Protein AF-A0A0C3PN15-F1 (afdb_monomer_lite)

pLDDT: mean 77.3, std 19.49, range [32.78, 97.5]

Sequence (229 aa):
LWDVLRDNAVEPLQASMRELTSFVDECLFFASILERPKVQCDGDELQGSWSDSGVQEYTSLQPPSDDPIGLVYVHSGPGNIPAREVNVGIVISPEKRRKGYAREAMVLALGWVFDELKFHRAQAAIMDMADKDRALLFFTSIGFSHEGIRRRSIYQSGMDGENGVWKDVTYLAMLDTEWVVRKSLLARGAPSTLWEELFNRHSSEREKLASWEERHGRLQRTASMETIR

Radius of gyration: 23.17 Å; chains: 1; bounding box: 65×44×76 Å

Organism: NCBI:txid870435

InterPro domains:
  IPR000182 GNAT domain [PF13302] (65-126)
  IPR016181 Acyl-CoA N-acyltransferase [SSF55729] (51-175)

Structure (mmCIF, N/CA/C/O backbone):
data_AF-A0A0C3PN15-F1
#
_entry.id   AF-A0A0C3PN15-F1
#
loop_
_atom_site.group_PDB
_atom_site.id
_atom_site.type_symbol
_atom_site.label_atom_id
_atom_site.label_alt_id
_atom_site.label_comp_id
_atom_site.label_asym_id
_atom_site.label_entity_id
_atom_site.label_seq_id
_atom_site.pdbx_PDB_ins_code
_atom_site.Cartn_x
_atom_site.Cartn_y
_atom_site.Cartn_z
_atom_site.occupancy
_atom_site.B_iso_or_equiv
_atom_site.auth_seq_id
_atom_site.auth_comp_id
_atom_site.auth_asym_id
_atom_site.auth_atom_id
_atom_site.pdbx_PDB_model_num
ATOM 1 N N . LEU A 1 1 ? 11.797 -5.821 -15.440 1.00 63.34 1 LEU A N 1
ATOM 2 C CA . LEU A 1 1 ? 10.838 -5.686 -14.313 1.00 63.34 1 LEU A CA 1
ATOM 3 C C . LEU A 1 1 ? 11.285 -6.479 -13.084 1.00 63.34 1 LEU A C 1
ATOM 5 O O . LEU A 1 1 ? 11.344 -5.911 -12.003 1.00 63.34 1 LEU A O 1
ATOM 9 N N . TRP A 1 2 ? 11.618 -7.763 -13.258 1.00 62.56 2 TRP A N 1
ATOM 10 C CA . TRP A 1 2 ? 12.027 -8.654 -12.168 1.00 62.56 2 TRP A CA 1
ATOM 11 C C . TRP A 1 2 ? 13.244 -8.157 -11.376 1.00 62.56 2 TRP A C 1
ATOM 13 O O . TRP A 1 2 ? 13.216 -8.175 -10.153 1.00 62.56 2 TRP A O 1
ATOM 23 N N . ASP A 1 3 ? 14.270 -7.629 -12.047 1.00 66.44 3 ASP A N 1
ATOM 24 C CA . ASP A 1 3 ? 15.470 -7.119 -11.362 1.00 66.44 3 ASP A CA 1
ATOM 25 C C . ASP A 1 3 ? 15.154 -5.918 -10.460 1.00 66.44 3 ASP A C 1
ATOM 27 O O . ASP A 1 3 ? 15.577 -5.869 -9.312 1.00 66.44 3 ASP A O 1
ATOM 31 N N . VAL A 1 4 ? 14.277 -5.019 -10.920 1.00 67.38 4 VAL A N 1
ATOM 32 C CA . VAL A 1 4 ? 13.790 -3.882 -10.120 1.00 67.38 4 VAL A CA 1
ATOM 33 C C . VAL A 1 4 ? 12.987 -4.353 -8.907 1.00 67.38 4 VAL A C 1
ATOM 35 O O . VAL A 1 4 ? 13.078 -3.748 -7.843 1.00 67.38 4 VAL A O 1
ATOM 38 N N . LEU A 1 5 ? 12.179 -5.408 -9.048 1.00 68.38 5 LEU A N 1
ATOM 39 C CA . LEU A 1 5 ? 11.442 -5.978 -7.919 1.00 68.38 5 LEU A CA 1
ATOM 40 C C . LEU A 1 5 ? 12.402 -6.585 -6.893 1.00 68.38 5 LEU A C 1
ATOM 42 O O . LEU A 1 5 ? 12.246 -6.335 -5.703 1.00 68.38 5 LEU A O 1
ATOM 46 N N . ARG A 1 6 ? 13.406 -7.326 -7.367 1.00 67.00 6 ARG A N 1
ATOM 47 C CA . ARG A 1 6 ? 14.414 -7.986 -6.537 1.00 67.00 6 ARG A CA 1
ATOM 48 C C . ARG A 1 6 ? 15.186 -6.991 -5.675 1.00 67.00 6 ARG A C 1
ATOM 50 O O . ARG A 1 6 ? 15.309 -7.197 -4.474 1.00 67.00 6 ARG A O 1
ATOM 57 N N . ASP A 1 7 ? 15.630 -5.890 -6.272 1.00 67.94 7 ASP A N 1
ATOM 58 C CA . ASP A 1 7 ? 16.433 -4.879 -5.577 1.00 67.94 7 ASP A CA 1
ATOM 59 C C . ASP A 1 7 ? 15.634 -4.080 -4.538 1.00 67.94 7 ASP A C 1
ATOM 61 O O . ASP A 1 7 ? 16.213 -3.525 -3.606 1.00 67.94 7 ASP A O 1
ATOM 65 N N . ASN A 1 8 ? 14.308 -4.013 -4.690 1.00 66.06 8 ASN A N 1
ATOM 66 C CA . ASN A 1 8 ? 13.415 -3.254 -3.810 1.00 66.06 8 ASN A CA 1
ATOM 67 C C . ASN A 1 8 ? 12.603 -4.141 -2.848 1.00 66.06 8 ASN A C 1
ATOM 69 O O . ASN A 1 8 ? 11.760 -3.626 -2.110 1.00 66.06 8 ASN A O 1
ATOM 73 N N . ALA A 1 9 ? 12.821 -5.458 -2.853 1.00 65.19 9 ALA A N 1
ATOM 74 C CA . ALA A 1 9 ? 12.073 -6.396 -2.028 1.00 65.19 9 ALA A CA 1
ATOM 75 C C . ALA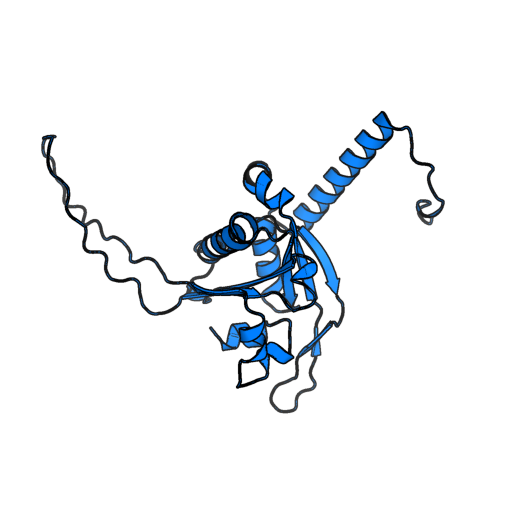 A 1 9 ? 12.495 -6.308 -0.555 1.00 65.19 9 ALA A C 1
ATOM 77 O O . ALA A 1 9 ? 13.673 -6.392 -0.213 1.00 65.19 9 ALA A O 1
ATOM 78 N N . VAL A 1 10 ? 11.508 -6.173 0.331 1.00 57.97 10 VAL A N 1
ATOM 79 C CA . VAL A 1 10 ? 11.707 -6.020 1.782 1.00 57.97 10 VAL A CA 1
ATOM 80 C C . VAL A 1 10 ? 12.168 -7.326 2.451 1.00 57.97 10 VAL A C 1
ATOM 82 O O . VAL A 1 10 ? 12.704 -7.310 3.556 1.00 57.97 10 VAL A O 1
ATOM 85 N N . GLU A 1 11 ? 12.035 -8.462 1.771 1.00 57.97 11 GLU A N 1
ATOM 86 C CA . GLU A 1 11 ? 12.486 -9.755 2.274 1.00 57.97 11 GLU A CA 1
ATOM 87 C C . GLU A 1 11 ? 13.690 -10.281 1.472 1.00 57.97 11 GLU A C 1
ATOM 89 O O . GLU A 1 11 ? 13.525 -10.800 0.365 1.00 57.97 11 GLU A O 1
ATOM 94 N N . PRO A 1 12 ? 14.917 -10.216 2.032 1.00 38.66 12 PRO A N 1
ATOM 95 C CA . PRO A 1 12 ? 16.130 -10.728 1.388 1.00 38.66 12 PRO A CA 1
ATOM 96 C C . PRO A 1 12 ? 16.055 -12.212 1.011 1.00 38.66 12 PRO A C 1
ATOM 98 O O . PRO A 1 12 ? 16.690 -12.635 0.048 1.00 38.66 12 PRO A O 1
ATOM 101 N N . LEU A 1 13 ? 15.278 -13.013 1.750 1.00 39.31 13 LEU A N 1
ATOM 102 C CA . LEU A 1 13 ? 15.081 -14.442 1.479 1.00 39.31 13 LEU A CA 1
ATOM 103 C C . LEU A 1 13 ? 14.150 -14.701 0.284 1.00 39.31 13 LEU A C 1
ATOM 105 O O . LEU A 1 13 ? 14.325 -15.704 -0.398 1.00 39.31 13 LEU A O 1
ATOM 109 N N . GLN A 1 14 ? 13.217 -13.793 -0.017 1.00 42.84 14 GLN A N 1
ATOM 110 C CA . GLN A 1 14 ? 12.310 -13.917 -1.166 1.00 42.84 14 GLN A CA 1
ATOM 111 C C . GLN A 1 14 ? 12.957 -13.449 -2.482 1.00 42.84 14 GLN A C 1
ATOM 113 O O . GLN A 1 14 ? 12.529 -13.847 -3.561 1.00 42.84 14 GLN A O 1
ATOM 118 N N . ALA A 1 15 ? 14.011 -12.630 -2.404 1.00 39.91 15 ALA A N 1
ATOM 119 C CA . ALA A 1 15 ? 14.674 -12.029 -3.564 1.00 39.91 15 ALA A CA 1
ATOM 120 C C . ALA A 1 15 ? 16.041 -12.650 -3.922 1.00 39.91 15 ALA A C 1
ATOM 122 O O . ALA A 1 15 ? 16.593 -12.346 -4.980 1.00 39.91 15 ALA A O 1
ATOM 123 N N . SER A 1 16 ? 16.609 -13.513 -3.072 1.00 33.72 16 SER A N 1
ATOM 124 C CA . SER A 1 16 ? 17.965 -14.061 -3.264 1.00 33.72 16 SER A CA 1
ATOM 125 C C . SER A 1 16 ? 18.027 -15.449 -3.911 1.00 33.72 16 SER A C 1
ATOM 127 O O . SER A 1 16 ? 19.117 -15.883 -4.283 1.00 33.72 16 SER A O 1
ATOM 129 N N . MET A 1 17 ? 16.901 -16.147 -4.101 1.00 36.50 17 MET A N 1
ATOM 130 C CA . MET A 1 17 ? 16.903 -17.509 -4.646 1.00 36.50 17 MET A CA 1
ATOM 131 C C . MET A 1 17 ? 16.441 -17.566 -6.107 1.00 36.50 17 MET A C 1
ATOM 133 O O . MET A 1 17 ? 15.429 -16.989 -6.493 1.00 36.50 17 MET A O 1
ATOM 137 N N . ARG A 1 18 ? 17.181 -18.332 -6.923 1.00 35.34 18 ARG A N 1
ATOM 138 C CA . ARG A 1 18 ? 16.763 -18.772 -8.271 1.00 35.34 18 ARG A CA 1
ATOM 139 C C . ARG A 1 18 ? 15.565 -19.735 -8.237 1.00 35.34 18 ARG A C 1
ATOM 141 O O . ARG A 1 18 ? 14.998 -20.027 -9.285 1.00 35.34 18 ARG A O 1
ATOM 148 N N . GLU A 1 19 ? 15.178 -20.192 -7.051 1.00 37.34 19 GLU A N 1
ATOM 149 C CA . GLU A 1 19 ? 14.074 -21.108 -6.782 1.00 37.34 19 GLU A CA 1
ATOM 150 C C . GLU A 1 19 ? 13.047 -20.368 -5.916 1.00 37.34 19 GLU A C 1
ATOM 152 O O . GLU A 1 19 ? 13.200 -20.199 -4.713 1.00 37.34 19 GLU A O 1
ATOM 157 N N . LEU A 1 20 ? 12.020 -19.856 -6.591 1.00 41.47 20 LEU A N 1
ATOM 158 C CA . LEU A 1 20 ? 10.963 -18.955 -6.119 1.00 41.47 20 LEU A CA 1
ATOM 159 C C . LEU A 1 20 ? 9.987 -19.588 -5.101 1.00 41.47 20 LEU A C 1
ATOM 161 O O . LEU A 1 20 ? 8.864 -19.116 -4.966 1.00 41.47 20 LEU A O 1
ATOM 165 N N . THR A 1 21 ? 10.346 -20.683 -4.430 1.00 37.00 21 THR A N 1
ATOM 166 C CA . THR A 1 21 ? 9.356 -21.544 -3.763 1.00 37.00 21 THR A CA 1
ATOM 167 C C . THR A 1 21 ? 8.676 -20.864 -2.573 1.00 37.00 21 THR A C 1
ATOM 169 O O . THR A 1 21 ? 7.459 -20.922 -2.473 1.00 37.00 21 THR A O 1
ATOM 172 N N . SER A 1 22 ? 9.399 -20.108 -1.739 1.00 45.19 22 SER A N 1
ATOM 173 C CA . SER A 1 22 ? 8.799 -19.470 -0.551 1.00 45.19 22 SER A CA 1
ATOM 174 C C . SER A 1 22 ? 7.864 -18.298 -0.868 1.00 45.19 22 SER A C 1
ATOM 176 O O . SER A 1 22 ? 6.843 -18.135 -0.207 1.00 45.19 22 SER A O 1
ATOM 178 N N . PHE A 1 23 ? 8.175 -17.488 -1.888 1.00 49.81 23 PHE A N 1
ATOM 179 C CA . PHE A 1 23 ? 7.282 -16.407 -2.315 1.00 49.81 23 PHE A CA 1
ATOM 180 C C . PHE A 1 23 ? 6.014 -16.976 -2.954 1.00 49.81 23 PHE A C 1
ATOM 182 O O . PHE A 1 23 ? 4.938 -16.451 -2.709 1.00 49.81 23 PHE A O 1
ATOM 189 N N . VAL A 1 24 ? 6.118 -18.059 -3.734 1.00 51.44 24 VAL A N 1
ATOM 190 C CA . VAL A 1 24 ? 4.956 -18.699 -4.372 1.00 51.44 24 VAL A CA 1
ATOM 191 C C . VAL A 1 24 ? 4.032 -19.352 -3.340 1.00 51.44 24 VAL A C 1
ATOM 193 O O . VAL A 1 24 ? 2.818 -19.234 -3.477 1.00 51.44 24 VAL A O 1
ATOM 196 N N . ASP A 1 25 ? 4.583 -19.967 -2.291 1.00 54.03 25 ASP A N 1
ATOM 197 C CA . ASP A 1 25 ? 3.793 -20.664 -1.265 1.00 54.03 25 ASP A CA 1
ATOM 198 C C . ASP A 1 25 ? 2.992 -19.709 -0.355 1.00 54.03 25 ASP A C 1
ATOM 200 O O . ASP A 1 25 ? 1.947 -20.083 0.177 1.00 54.03 25 ASP A O 1
ATOM 204 N N . GLU A 1 26 ? 3.448 -18.462 -0.197 1.00 70.12 26 GLU A N 1
ATOM 205 C CA . GLU A 1 26 ? 2.792 -17.430 0.626 1.00 70.12 26 GLU A CA 1
ATOM 206 C C . GLU A 1 26 ? 2.100 -16.337 -0.211 1.00 70.12 26 GLU A C 1
ATOM 208 O O . GLU A 1 26 ? 1.474 -15.415 0.330 1.00 70.12 26 GLU A O 1
ATOM 213 N N . CYS A 1 27 ? 2.198 -16.413 -1.541 1.00 76.69 27 CYS A N 1
ATOM 214 C CA . CYS A 1 27 ? 1.551 -15.483 -2.454 1.00 76.69 27 CYS A CA 1
ATOM 215 C C . CYS A 1 27 ? 0.083 -15.870 -2.641 1.00 76.69 27 CYS A C 1
ATOM 217 O O . CYS A 1 27 ? -0.252 -16.893 -3.230 1.00 76.69 27 CYS A O 1
ATOM 219 N N . LEU A 1 28 ? -0.810 -15.004 -2.165 1.00 80.38 28 LEU A N 1
ATOM 220 C CA . LEU A 1 28 ? -2.245 -15.160 -2.379 1.00 80.38 28 LEU A CA 1
ATOM 221 C C . LEU A 1 28 ? -2.628 -14.789 -3.813 1.00 80.38 28 LEU A C 1
ATOM 223 O O . LEU A 1 28 ? -3.546 -15.374 -4.382 1.00 80.38 28 LEU A O 1
ATOM 227 N N . PHE A 1 29 ? -1.951 -13.790 -4.383 1.00 80.56 29 PHE A N 1
ATOM 228 C CA . PHE A 1 29 ? -2.255 -13.273 -5.709 1.00 80.56 29 PHE A CA 1
ATOM 229 C C . PHE A 1 29 ? -1.048 -12.610 -6.359 1.00 80.56 29 PHE A C 1
ATOM 231 O O . PHE A 1 29 ? -0.334 -11.821 -5.741 1.00 80.56 29 PHE A O 1
ATOM 238 N N . PHE A 1 30 ? -0.883 -12.879 -7.649 1.00 84.44 30 PHE A N 1
ATOM 239 C CA . PHE A 1 30 ? 0.143 -12.301 -8.501 1.00 84.44 30 PHE A CA 1
ATOM 240 C C . PHE A 1 30 ? -0.465 -12.037 -9.877 1.00 84.44 30 PHE A C 1
ATOM 242 O O . PHE A 1 30 ? -1.032 -12.947 -10.483 1.00 84.44 30 PHE A O 1
ATOM 249 N N . ALA A 1 31 ? -0.346 -10.809 -10.381 1.00 84.88 31 ALA A N 1
ATOM 250 C CA . ALA A 1 31 ? -0.875 -10.452 -11.693 1.00 84.88 31 ALA A CA 1
ATOM 251 C C . ALA A 1 31 ? 0.051 -9.512 -12.461 1.00 84.88 31 ALA A C 1
ATOM 253 O O . ALA A 1 31 ? 0.546 -8.512 -11.929 1.00 84.88 31 ALA A O 1
ATOM 254 N N . SER A 1 32 ? 0.231 -9.815 -13.747 1.00 87.25 32 SER A N 1
ATOM 255 C CA . SER A 1 32 ? 0.852 -8.913 -14.709 1.00 87.25 32 SER A CA 1
ATOM 256 C C . SER A 1 32 ? -0.106 -7.781 -15.078 1.00 87.25 32 SER A C 1
ATOM 258 O O . SER A 1 32 ? -1.315 -7.961 -15.217 1.00 87.25 32 SER A O 1
ATOM 260 N N . ILE A 1 33 ? 0.448 -6.583 -15.238 1.00 88.50 33 ILE A N 1
ATOM 261 C CA . ILE A 1 33 ? -0.287 -5.402 -15.681 1.00 88.50 33 ILE A CA 1
ATOM 262 C C . ILE A 1 33 ? 0.002 -5.230 -17.168 1.00 88.50 33 ILE A C 1
ATOM 264 O O . ILE A 1 33 ? 1.161 -5.069 -17.552 1.00 88.50 33 ILE A O 1
ATOM 268 N N . LEU A 1 34 ? -1.046 -5.253 -17.988 1.00 88.62 34 LEU A N 1
ATOM 269 C CA . LEU A 1 34 ? -0.976 -5.064 -19.437 1.00 88.62 34 LEU A CA 1
ATOM 270 C C . LEU A 1 34 ? -1.555 -3.697 -19.816 1.00 88.62 34 LEU A C 1
ATOM 272 O O . LEU A 1 34 ? -2.480 -3.196 -19.172 1.00 88.62 34 LEU A O 1
ATOM 276 N N . GLU A 1 35 ? -1.011 -3.075 -20.861 1.00 83.69 35 GLU A N 1
ATOM 277 C CA . GLU A 1 35 ? -1.583 -1.842 -21.408 1.00 83.69 35 GLU A CA 1
ATOM 278 C C . GLU A 1 35 ? -2.811 -2.189 -22.255 1.00 83.69 35 GLU A C 1
ATOM 280 O O . GLU A 1 35 ? -2.742 -3.048 -23.137 1.00 83.69 35 GLU A O 1
ATOM 285 N N . ARG A 1 36 ? -3.943 -1.516 -22.004 1.00 77.12 36 ARG A N 1
ATOM 286 C CA . ARG A 1 36 ? -5.114 -1.699 -22.864 1.00 77.12 36 ARG A CA 1
ATOM 287 C C . ARG A 1 36 ? -4.784 -1.227 -24.285 1.00 77.12 36 ARG A C 1
ATOM 289 O O . ARG A 1 36 ? -4.206 -0.148 -24.444 1.00 77.12 36 ARG A O 1
ATOM 296 N N . PRO A 1 37 ? -5.190 -1.988 -25.308 1.00 69.31 37 PRO A N 1
ATOM 297 C CA . PRO A 1 37 ? -5.018 -1.580 -26.689 1.00 69.31 37 PRO A CA 1
ATOM 298 C C . PRO A 1 37 ? -5.809 -0.289 -26.928 1.00 69.31 37 PRO A C 1
ATOM 300 O O . PRO A 1 37 ? -6.950 -0.148 -26.478 1.00 69.31 37 PRO A O 1
ATOM 303 N N . LYS A 1 38 ? -5.185 0.692 -27.590 1.00 63.56 38 LYS A N 1
ATOM 304 C CA . LYS A 1 38 ? -5.866 1.941 -27.946 1.00 63.56 38 LYS A CA 1
ATOM 305 C C . LYS A 1 38 ? -6.935 1.620 -28.986 1.00 63.56 38 LYS A C 1
ATOM 307 O O . LYS A 1 38 ? -6.613 1.147 -30.070 1.00 63.56 38 LYS A O 1
ATOM 312 N N . VAL A 1 39 ? -8.192 1.901 -28.658 1.00 57.44 39 VAL A N 1
ATOM 313 C CA . VAL A 1 39 ? -9.276 1.906 -29.643 1.00 57.44 39 VAL A CA 1
ATOM 314 C C . VAL A 1 39 ? -9.021 3.090 -30.570 1.00 57.44 39 VAL A C 1
ATOM 316 O O . VAL A 1 39 ? -9.069 4.242 -30.136 1.00 57.44 39 VAL A O 1
ATOM 319 N N . GLN A 1 40 ? -8.681 2.811 -31.822 1.00 46.44 40 GLN A N 1
ATOM 320 C CA . GLN A 1 40 ? -8.541 3.834 -32.845 1.00 46.44 40 GLN A CA 1
ATOM 321 C C . GLN A 1 40 ? -9.929 4.072 -33.442 1.00 46.44 40 GLN A C 1
ATOM 323 O O . GLN A 1 40 ? -10.436 3.249 -34.197 1.00 46.44 40 GLN A O 1
ATOM 328 N N . CYS A 1 41 ? -10.579 5.159 -33.030 1.00 43.66 41 CYS A N 1
ATOM 329 C CA . CYS A 1 41 ? -11.746 5.665 -33.741 1.00 43.66 41 CYS A CA 1
ATOM 330 C C . CYS A 1 41 ? -11.215 6.533 -34.880 1.00 43.66 41 CYS A C 1
ATOM 332 O O . CYS A 1 41 ? -10.833 7.679 -34.639 1.00 43.66 41 CYS A O 1
ATOM 334 N N . ASP A 1 42 ? -11.141 5.982 -36.090 1.00 41.88 42 ASP A N 1
ATOM 335 C CA . ASP A 1 42 ? -10.941 6.803 -37.280 1.00 41.88 42 ASP A CA 1
ATOM 336 C C . ASP A 1 42 ? -12.165 7.717 -37.413 1.00 41.88 42 ASP A C 1
ATOM 338 O O . ASP A 1 42 ? -13.289 7.274 -37.651 1.00 41.88 42 ASP A O 1
ATOM 342 N N . GLY A 1 43 ? -11.954 9.001 -37.132 1.00 45.19 43 GLY A N 1
ATOM 343 C CA . GLY A 1 43 ? -12.949 10.037 -37.336 1.00 45.19 43 GLY A CA 1
ATOM 344 C C . GLY A 1 43 ? -12.975 10.411 -38.806 1.00 45.19 43 GLY A C 1
ATOM 345 O O . GLY A 1 43 ? -12.226 11.295 -39.207 1.00 45.19 43 GLY A O 1
ATOM 346 N N . ASP A 1 44 ? -13.837 9.753 -39.574 1.00 40.34 44 ASP A N 1
ATOM 347 C CA . ASP A 1 44 ? -14.311 10.293 -40.845 1.00 40.34 44 ASP A CA 1
ATOM 348 C C . ASP A 1 44 ? -15.624 11.041 -40.594 1.00 40.34 44 ASP A C 1
ATOM 350 O O . ASP A 1 44 ? -16.531 10.559 -39.907 1.00 40.34 44 ASP A O 1
ATOM 354 N N . GLU A 1 45 ? -15.693 12.265 -41.109 1.00 48.12 45 GLU A N 1
ATOM 355 C CA . GLU A 1 45 ? -16.885 13.103 -41.097 1.00 48.12 45 GLU A CA 1
ATOM 356 C C . GLU A 1 45 ? -18.087 12.338 -41.663 1.00 48.12 45 GLU A C 1
ATOM 358 O O . GLU A 1 45 ? -18.134 12.016 -42.848 1.00 48.12 45 GLU A O 1
ATOM 363 N N . LEU A 1 46 ? -19.117 12.119 -40.845 1.00 40.97 46 LEU A N 1
ATOM 364 C CA . LEU A 1 46 ? -20.440 11.753 -41.342 1.00 40.97 46 LEU A CA 1
ATOM 365 C C . LEU A 1 46 ? -21.470 12.750 -40.818 1.00 40.97 46 LEU A C 1
ATOM 367 O O . LEU A 1 46 ? -22.081 12.588 -39.763 1.00 40.97 46 LEU A O 1
ATOM 371 N N . GLN A 1 47 ? -21.686 13.793 -41.622 1.00 40.97 47 GLN A N 1
ATOM 372 C CA . GLN A 1 47 ? -23.025 14.348 -41.780 1.00 40.97 47 GLN A CA 1
ATOM 373 C C . GLN A 1 47 ? -23.939 13.214 -42.264 1.00 40.97 47 GLN A C 1
ATOM 375 O O . GLN A 1 47 ? -23.776 12.724 -43.378 1.00 40.97 47 GLN A O 1
ATOM 380 N N . GLY A 1 48 ? -24.901 12.786 -41.449 1.00 36.03 48 GLY A N 1
ATOM 381 C CA . GLY A 1 48 ? -25.858 11.775 -41.890 1.00 36.03 48 GLY A CA 1
ATOM 382 C C . GLY A 1 48 ? -26.810 11.313 -40.799 1.00 36.03 48 GLY A C 1
ATOM 383 O O . GLY A 1 48 ? -26.435 10.525 -39.947 1.00 36.03 48 GLY A O 1
ATOM 384 N N . SER A 1 49 ? -28.029 11.850 -40.858 1.00 32.78 49 SER A N 1
ATOM 385 C CA . SER A 1 49 ? -29.304 11.378 -40.296 1.00 32.78 49 SER A CA 1
ATOM 386 C C . SER A 1 49 ? -29.293 10.187 -39.325 1.00 32.78 49 SER A C 1
ATOM 388 O O . SER A 1 49 ? -28.963 9.062 -39.686 1.00 32.78 49 SER A O 1
ATOM 390 N N . TRP A 1 50 ? -29.858 10.423 -38.141 1.00 39.12 50 TRP A N 1
ATOM 391 C CA . TRP A 1 50 ? -30.317 9.391 -37.216 1.00 39.12 50 TRP A CA 1
ATOM 392 C C . TRP A 1 50 ? -31.313 8.454 -37.912 1.00 39.12 50 TRP A C 1
ATOM 394 O O . TRP A 1 50 ? -32.409 8.874 -38.283 1.00 39.12 50 TRP A O 1
ATOM 404 N N . SER A 1 51 ? -30.949 7.183 -38.053 1.00 36.09 51 SER A N 1
ATOM 405 C CA . SER A 1 51 ? -31.909 6.095 -38.204 1.00 36.09 51 SER A CA 1
ATOM 406 C C . SER A 1 51 ? -31.629 5.040 -37.145 1.00 36.09 51 SER A C 1
ATOM 408 O O . SER A 1 51 ? -30.520 4.519 -37.041 1.00 36.09 51 SER A O 1
ATOM 410 N N . ASP A 1 52 ? -32.666 4.793 -36.357 1.00 46.09 52 ASP A N 1
ATOM 411 C CA . ASP A 1 52 ? -32.800 3.738 -35.365 1.00 46.09 52 ASP A CA 1
ATOM 412 C C . ASP A 1 52 ? -32.585 2.349 -35.996 1.00 46.09 52 ASP A C 1
ATOM 414 O O . ASP A 1 52 ? -32.839 2.158 -37.186 1.00 46.09 52 ASP A O 1
ATOM 418 N N . SER A 1 53 ? -32.171 1.384 -35.173 1.00 45.62 53 SER A N 1
ATOM 419 C CA . SER A 1 53 ? -31.899 -0.037 -35.454 1.00 45.62 53 SER A CA 1
ATOM 420 C C . SER A 1 53 ? -30.620 -0.403 -36.238 1.00 45.62 53 SER A C 1
ATOM 422 O O . SER A 1 53 ? -30.583 -0.476 -37.462 1.00 45.62 53 SER A O 1
ATOM 424 N N . GLY A 1 54 ? -29.577 -0.775 -35.488 1.00 32.94 54 GLY A N 1
ATOM 425 C CA . GLY A 1 54 ? -28.410 -1.497 -35.999 1.00 32.94 54 GLY A CA 1
ATOM 426 C C . GLY A 1 54 ? -27.391 -1.750 -34.893 1.00 32.94 54 GLY A C 1
ATOM 427 O O . GLY A 1 54 ? -26.764 -0.816 -34.405 1.00 32.94 54 GLY A O 1
ATOM 428 N N . VAL A 1 55 ? -27.245 -3.007 -34.471 1.00 42.38 55 VAL A N 1
ATOM 429 C CA . VAL A 1 55 ? -26.161 -3.456 -33.586 1.00 42.38 55 VAL A CA 1
ATOM 430 C C . VAL A 1 55 ? -24.836 -3.065 -34.243 1.00 42.38 55 VAL A C 1
ATOM 432 O O . VAL A 1 55 ? -24.485 -3.600 -35.291 1.00 42.38 55 VAL A O 1
ATOM 435 N N . GLN A 1 56 ? -24.133 -2.091 -33.663 1.00 36.69 56 GLN A N 1
ATOM 436 C CA . GLN A 1 56 ? -22.844 -1.633 -34.169 1.00 36.69 56 GLN A CA 1
ATOM 437 C C . GLN A 1 56 ? -21.782 -2.646 -33.728 1.00 36.69 56 GLN A C 1
ATOM 439 O O . GLN A 1 56 ? -21.320 -2.653 -32.587 1.00 36.69 56 GLN A O 1
ATOM 444 N N . GLU A 1 57 ? -21.500 -3.585 -34.625 1.00 38.09 57 GLU A N 1
ATOM 445 C CA . GLU A 1 57 ? -20.633 -4.734 -34.403 1.00 38.09 57 GLU A CA 1
ATOM 446 C C . GLU A 1 57 ? -19.157 -4.296 -34.326 1.00 38.09 57 GLU A C 1
ATOM 448 O O . GLU A 1 57 ? -18.589 -3.741 -35.263 1.00 38.09 57 GLU A O 1
ATOM 453 N N . TYR A 1 58 ? -18.600 -4.501 -33.131 1.00 40.34 58 TYR A N 1
ATOM 454 C CA . TYR A 1 58 ? -17.204 -4.563 -32.691 1.00 40.34 58 TYR A CA 1
ATOM 455 C C . TYR A 1 58 ? -16.120 -3.913 -33.564 1.00 40.34 58 TYR A C 1
ATOM 457 O O . TYR A 1 58 ? -15.569 -4.507 -34.490 1.00 40.34 58 TYR A O 1
ATOM 465 N N . THR A 1 59 ? -15.675 -2.738 -33.111 1.00 42.81 59 THR A N 1
ATOM 466 C CA . THR A 1 59 ? -14.332 -2.220 -33.380 1.00 42.81 59 THR A CA 1
ATOM 467 C C . THR A 1 59 ? -13.303 -3.305 -33.076 1.00 42.81 59 THR A C 1
ATOM 469 O O . THR A 1 59 ? -13.264 -3.838 -31.966 1.00 42.81 59 THR A O 1
ATOM 472 N N . SER A 1 60 ? -12.470 -3.624 -34.062 1.00 42.31 60 SER A N 1
ATOM 473 C CA . SER A 1 60 ? -11.342 -4.542 -33.947 1.00 42.31 60 SER A CA 1
ATOM 474 C C . SER A 1 60 ? -10.401 -4.084 -32.831 1.00 42.31 60 SER A C 1
ATOM 476 O O . SER A 1 60 ? -9.535 -3.231 -33.029 1.00 42.31 60 SER A O 1
ATOM 478 N N . LEU A 1 61 ? -10.597 -4.642 -31.636 1.00 52.78 61 LEU A N 1
ATOM 479 C CA . LEU A 1 61 ? -9.655 -4.549 -30.534 1.00 52.78 61 LEU A CA 1
ATOM 480 C C . LEU A 1 61 ? -8.383 -5.251 -31.009 1.00 52.78 61 LEU A C 1
ATOM 482 O O . LEU A 1 61 ? -8.382 -6.469 -31.189 1.00 52.78 61 LEU A O 1
ATOM 486 N N . GLN A 1 62 ? -7.300 -4.502 -31.233 1.00 53.06 62 GLN A N 1
ATOM 487 C CA . GLN A 1 62 ? -5.986 -5.141 -31.251 1.00 53.06 62 GLN A CA 1
ATOM 488 C C . GLN A 1 62 ? -5.857 -5.939 -29.947 1.00 53.06 62 GLN A C 1
ATOM 490 O O . GLN A 1 62 ? -6.316 -5.444 -28.916 1.00 53.06 62 GLN A O 1
ATOM 495 N N . PRO A 1 63 ? -5.310 -7.166 -29.952 1.00 54.75 63 PRO A N 1
ATOM 496 C CA . PRO A 1 63 ? -5.074 -7.873 -28.704 1.00 54.75 63 PRO A CA 1
ATOM 497 C C . PRO A 1 63 ? -4.212 -6.987 -27.788 1.00 54.75 63 PRO A C 1
ATOM 499 O O . PRO A 1 63 ? -3.369 -6.233 -28.292 1.00 54.75 63 PRO A O 1
ATOM 502 N N . PRO A 1 64 ? -4.448 -6.999 -26.462 1.00 59.22 64 PRO A N 1
ATOM 503 C CA . PRO A 1 64 ? -3.568 -6.303 -25.535 1.00 59.22 64 PRO A CA 1
ATOM 504 C C . PRO A 1 64 ? -2.128 -6.729 -25.819 1.00 59.22 64 PRO A C 1
ATOM 506 O O . PRO A 1 64 ? -1.870 -7.891 -26.119 1.00 59.22 64 PRO A O 1
ATOM 509 N N . SER A 1 65 ? -1.204 -5.772 -25.771 1.00 64.88 65 SER A N 1
ATOM 510 C CA . SER A 1 65 ? 0.220 -6.077 -25.891 1.00 64.88 65 SER A CA 1
ATOM 511 C C . SER A 1 65 ? 0.577 -7.149 -24.862 1.00 64.88 65 SER A C 1
ATOM 513 O O . SER A 1 65 ? 0.371 -6.918 -23.673 1.00 64.88 65 SER A O 1
ATOM 515 N N . ASP A 1 66 ? 1.128 -8.281 -25.311 1.00 70.44 66 ASP A N 1
ATOM 516 C CA . ASP A 1 66 ? 1.572 -9.375 -24.432 1.00 70.44 66 ASP A CA 1
ATOM 517 C C . ASP A 1 66 ? 2.758 -8.971 -23.535 1.00 70.44 66 ASP A C 1
ATOM 519 O O . ASP A 1 66 ? 3.120 -9.701 -22.614 1.00 70.44 66 ASP A O 1
ATOM 523 N N . ASP A 1 67 ? 3.364 -7.802 -23.775 1.00 81.69 67 ASP A N 1
ATOM 524 C CA . ASP A 1 67 ? 4.448 -7.270 -22.949 1.00 81.69 67 ASP A CA 1
ATOM 525 C C . ASP A 1 67 ? 3.923 -6.647 -21.634 1.00 81.69 67 ASP A C 1
ATOM 527 O O . ASP A 1 67 ? 3.216 -5.626 -21.668 1.00 81.69 67 ASP A O 1
ATOM 531 N N . PRO A 1 68 ? 4.257 -7.217 -20.459 1.00 85.00 68 PRO A N 1
ATOM 532 C CA . PRO A 1 68 ? 3.827 -6.691 -19.173 1.00 85.00 68 PRO A CA 1
ATOM 533 C C . PRO A 1 68 ? 4.502 -5.359 -18.846 1.00 85.00 68 PRO A C 1
ATOM 535 O O . PRO A 1 68 ? 5.714 -5.251 -18.662 1.00 85.00 68 PRO A O 1
ATOM 538 N N . ILE A 1 69 ? 3.677 -4.334 -18.647 1.00 91.44 69 ILE A N 1
ATOM 539 C CA . ILE A 1 69 ? 4.120 -2.996 -18.238 1.00 91.44 69 ILE A CA 1
ATOM 540 C C . ILE A 1 69 ? 4.330 -2.874 -16.723 1.00 91.44 69 ILE A C 1
ATOM 542 O O . ILE A 1 69 ? 4.789 -1.837 -16.232 1.00 91.44 69 ILE A O 1
ATOM 546 N N . GLY A 1 70 ? 3.958 -3.904 -15.967 1.00 88.81 70 GLY A N 1
ATOM 547 C CA . GLY A 1 70 ? 4.058 -3.916 -14.520 1.00 88.81 70 GLY A CA 1
ATOM 548 C C . GLY A 1 70 ? 3.609 -5.225 -13.890 1.00 88.81 70 GLY A C 1
ATOM 549 O O . GLY A 1 70 ? 3.187 -6.158 -14.570 1.00 88.81 70 GLY A O 1
ATOM 550 N N . LEU A 1 71 ? 3.691 -5.259 -12.567 1.00 90.38 71 LEU A N 1
ATOM 551 C CA . LEU A 1 71 ? 3.308 -6.380 -11.729 1.00 90.38 71 LEU A CA 1
ATOM 552 C C . LEU A 1 71 ? 2.697 -5.867 -10.430 1.00 90.38 71 LEU A C 1
ATOM 554 O O . LEU A 1 71 ? 3.243 -4.946 -9.824 1.00 90.38 71 LEU A O 1
ATOM 558 N N . VAL A 1 72 ? 1.625 -6.512 -9.980 1.00 91.00 72 VAL A N 1
ATOM 559 C CA . VAL A 1 72 ? 1.068 -6.370 -8.632 1.00 91.00 72 VAL A CA 1
ATOM 560 C C . VAL A 1 72 ? 1.046 -7.734 -7.947 1.00 91.00 72 VAL A C 1
ATOM 562 O O . VAL A 1 72 ? 0.790 -8.754 -8.589 1.00 91.00 72 VAL A O 1
ATOM 565 N N . TYR A 1 73 ? 1.330 -7.755 -6.649 1.00 89.31 73 TYR A N 1
ATOM 566 C CA . TYR A 1 73 ? 1.285 -8.972 -5.852 1.00 89.31 73 TYR A CA 1
ATOM 567 C C . TYR A 1 73 ? 0.723 -8.712 -4.455 1.00 89.31 73 TYR A C 1
ATOM 569 O O . TYR A 1 73 ? 0.846 -7.617 -3.899 1.00 89.31 73 TYR A O 1
ATOM 577 N N . VAL A 1 74 ? 0.106 -9.752 -3.905 1.00 90.69 74 VAL A N 1
ATOM 578 C CA . VAL A 1 74 ? -0.432 -9.830 -2.552 1.00 90.69 74 VAL A CA 1
ATOM 579 C C . VAL A 1 74 ? 0.089 -11.124 -1.944 1.00 90.69 74 VAL A C 1
ATOM 581 O O . VAL A 1 74 ? -0.074 -12.199 -2.524 1.00 90.69 74 VAL A O 1
ATOM 584 N N . HIS A 1 75 ? 0.705 -11.033 -0.773 1.00 88.38 75 HIS A N 1
ATOM 585 C CA . HIS A 1 75 ? 1.189 -12.198 -0.042 1.00 88.38 75 HIS A CA 1
ATOM 586 C C . HIS A 1 75 ? 0.789 -12.125 1.429 1.00 88.38 75 HIS A C 1
ATOM 588 O O . HIS A 1 75 ? 0.616 -11.045 1.995 1.00 88.38 75 HIS A O 1
ATOM 594 N N . SER A 1 76 ? 0.616 -13.282 2.054 1.00 86.50 76 SER A N 1
ATOM 595 C CA . SER A 1 76 ? 0.300 -13.401 3.472 1.00 86.50 76 SER A CA 1
ATOM 596 C C . SER A 1 76 ? 1.026 -14.613 4.026 1.00 86.50 76 SER A C 1
ATOM 598 O O . SER A 1 76 ? 0.704 -15.748 3.685 1.00 86.50 76 SER A O 1
ATOM 600 N N . GLY A 1 77 ? 2.024 -14.360 4.871 1.00 80.62 77 GLY A N 1
ATOM 601 C CA . GLY A 1 77 ? 2.761 -15.433 5.522 1.00 80.62 77 GLY A CA 1
ATOM 602 C C . GLY A 1 77 ? 1.906 -16.173 6.563 1.00 80.62 77 GLY A C 1
ATOM 603 O O . GLY A 1 77 ? 0.874 -15.658 7.008 1.00 80.62 77 GLY A O 1
ATOM 604 N N . PRO A 1 78 ? 2.347 -17.348 7.042 1.00 75.94 78 PRO A N 1
ATOM 605 C CA . PRO A 1 78 ? 1.598 -18.189 7.980 1.00 75.94 78 PRO A CA 1
ATOM 606 C C . PRO A 1 78 ? 1.168 -17.486 9.274 1.00 75.94 78 PRO A C 1
ATOM 608 O O . PRO A 1 78 ? 0.131 -17.818 9.840 1.00 75.94 78 PRO A O 1
ATOM 611 N N . GLY A 1 79 ? 1.948 -16.507 9.748 1.00 78.50 79 GLY A N 1
ATOM 612 C CA . GLY A 1 79 ? 1.596 -15.691 10.916 1.00 78.50 79 GLY A CA 1
ATOM 613 C C . GLY A 1 79 ? 0.533 -14.624 10.632 1.00 78.50 79 GLY A C 1
ATOM 614 O O . GLY A 1 79 ? -0.203 -14.230 11.535 1.00 78.50 79 GLY A O 1
ATOM 615 N N . ASN A 1 80 ? 0.410 -14.198 9.376 1.00 83.44 80 ASN A N 1
ATOM 616 C CA . ASN A 1 80 ? -0.467 -13.111 8.954 1.00 83.44 80 ASN A CA 1
ATOM 617 C C . ASN A 1 80 ? -1.858 -13.609 8.549 1.00 83.44 80 ASN A C 1
ATOM 619 O O . ASN A 1 80 ? -2.840 -12.897 8.754 1.00 83.44 80 ASN A O 1
ATOM 623 N N . ILE A 1 81 ? -1.972 -14.844 8.047 1.00 83.31 81 ILE A N 1
ATOM 624 C CA . ILE A 1 81 ? -3.261 -15.438 7.660 1.00 83.31 81 ILE A CA 1
ATOM 625 C C . ILE A 1 81 ? -4.248 -15.485 8.847 1.00 83.31 81 ILE A C 1
ATOM 627 O O . ILE A 1 81 ? -5.367 -14.988 8.690 1.00 83.31 81 ILE A O 1
ATOM 631 N N . PRO A 1 82 ? -3.883 -15.984 10.052 1.00 87.88 82 PRO A N 1
ATOM 632 C CA . PRO A 1 82 ? -4.785 -15.970 11.208 1.00 87.88 82 PRO A CA 1
ATOM 633 C C . PRO A 1 82 ? -5.132 -14.554 11.676 1.00 87.88 82 PRO A C 1
ATOM 635 O O . PRO A 1 82 ? -6.245 -14.313 12.139 1.00 87.88 82 PRO A O 1
ATOM 638 N N . ALA A 1 83 ? -4.196 -13.612 11.527 1.00 88.62 83 ALA A N 1
ATOM 639 C CA . ALA A 1 83 ? -4.403 -12.197 11.832 1.00 88.62 83 ALA A CA 1
ATOM 640 C C . ALA A 1 83 ? -5.210 -11.457 10.748 1.00 88.62 83 ALA A C 1
ATOM 642 O O . ALA A 1 83 ? -5.569 -10.296 10.935 1.00 88.62 83 ALA A O 1
ATOM 643 N N . ARG A 1 84 ? -5.516 -12.125 9.625 1.00 93.44 84 ARG A N 1
ATOM 644 C CA . ARG A 1 84 ? -6.164 -11.550 8.442 1.00 93.44 84 ARG A CA 1
ATOM 645 C C . ARG A 1 84 ? -5.432 -10.301 7.947 1.00 93.44 84 ARG A C 1
ATOM 647 O O . ARG A 1 84 ? -6.058 -9.283 7.639 1.00 93.44 84 ARG A O 1
ATOM 654 N N . GLU A 1 85 ? -4.112 -10.417 7.827 1.00 93.25 85 GLU A N 1
ATOM 655 C CA . GLU A 1 85 ? -3.215 -9.398 7.284 1.00 93.25 85 GLU A CA 1
ATOM 656 C C . GLU A 1 85 ? -2.594 -9.841 5.949 1.00 93.25 85 GLU A C 1
ATOM 658 O O . GLU A 1 85 ? -2.188 -10.992 5.791 1.00 93.25 85 GLU A O 1
ATOM 663 N N . VAL A 1 86 ? -2.478 -8.923 4.991 1.00 93.69 86 VAL A N 1
ATOM 664 C CA . VAL A 1 86 ? -1.694 -9.126 3.764 1.00 93.69 86 VAL A CA 1
ATOM 665 C C . VAL A 1 86 ? -0.630 -8.053 3.593 1.00 93.69 86 VAL A C 1
ATOM 667 O O . VAL A 1 86 ? -0.821 -6.904 3.983 1.00 93.69 86 VAL A O 1
ATOM 670 N N . ASN A 1 87 ? 0.457 -8.413 2.925 1.00 92.62 87 ASN A N 1
ATOM 671 C CA . ASN A 1 87 ? 1.421 -7.489 2.353 1.00 92.62 87 ASN A CA 1
ATOM 672 C C . ASN A 1 87 ? 1.120 -7.303 0.864 1.00 92.62 87 ASN A C 1
ATOM 674 O O . ASN A 1 87 ? 0.894 -8.278 0.143 1.00 92.62 87 ASN A O 1
ATOM 678 N N . VAL A 1 88 ? 1.141 -6.058 0.395 1.00 93.88 88 VAL A N 1
ATOM 679 C CA . VAL A 1 88 ? 0.904 -5.714 -1.008 1.00 93.88 88 VAL A CA 1
ATOM 680 C C . VAL A 1 88 ? 2.100 -4.986 -1.603 1.00 93.88 88 VAL A C 1
ATOM 682 O O . VAL A 1 88 ? 2.734 -4.152 -0.956 1.00 93.88 88 VAL A O 1
ATOM 685 N N . GLY A 1 89 ? 2.377 -5.264 -2.873 1.00 91.56 89 GLY A N 1
ATOM 686 C CA . GLY A 1 89 ? 3.444 -4.609 -3.614 1.00 91.56 89 GLY A CA 1
ATOM 687 C C . GLY A 1 89 ? 3.089 -4.417 -5.079 1.00 91.56 89 GLY A C 1
ATOM 688 O O . GLY A 1 89 ? 2.254 -5.122 -5.647 1.00 91.56 89 GLY A O 1
ATOM 689 N N . ILE A 1 90 ? 3.711 -3.413 -5.694 1.00 91.06 90 ILE A N 1
ATOM 690 C CA . ILE A 1 90 ? 3.505 -3.093 -7.104 1.00 91.06 90 ILE A CA 1
ATOM 691 C C . ILE A 1 90 ? 4.767 -2.510 -7.727 1.00 91.06 90 ILE A C 1
ATOM 693 O O . ILE A 1 90 ? 5.455 -1.687 -7.125 1.00 91.06 90 ILE A O 1
ATOM 697 N N . VAL A 1 91 ? 5.051 -2.915 -8.961 1.00 89.88 91 VAL A N 1
ATOM 698 C CA . VAL A 1 91 ? 6.167 -2.416 -9.766 1.00 89.88 91 VAL A CA 1
ATOM 699 C C . VAL A 1 91 ? 5.646 -2.068 -11.153 1.00 89.88 91 VAL A C 1
ATOM 701 O O . VAL A 1 91 ? 5.001 -2.885 -11.797 1.00 89.88 91 VAL A O 1
ATOM 704 N N . ILE A 1 92 ? 5.943 -0.859 -11.629 1.00 90.31 92 ILE A N 1
ATOM 705 C CA . ILE A 1 92 ? 5.624 -0.407 -12.991 1.00 90.31 92 ILE A CA 1
ATOM 706 C C . ILE A 1 92 ? 6.919 -0.036 -13.709 1.00 90.31 92 ILE A C 1
ATOM 708 O O . ILE A 1 92 ? 7.768 0.668 -13.138 1.00 90.31 92 ILE A O 1
ATOM 712 N N . SER A 1 93 ? 7.032 -0.458 -14.969 1.00 88.88 93 SER A N 1
ATOM 713 C CA . SER A 1 93 ? 8.134 -0.093 -15.859 1.00 88.88 93 SER A CA 1
ATOM 714 C C . SER A 1 93 ? 8.289 1.435 -15.928 1.00 88.88 93 SER A C 1
ATOM 716 O O . SER A 1 93 ? 7.278 2.136 -16.068 1.00 88.88 93 SER A O 1
ATOM 718 N N . PRO A 1 94 ? 9.511 1.988 -15.791 1.00 87.12 94 PRO A N 1
ATOM 719 C CA . PRO A 1 94 ? 9.745 3.433 -15.713 1.00 87.12 94 PRO A CA 1
ATOM 720 C C . PRO A 1 94 ? 9.041 4.260 -16.799 1.00 87.12 94 PRO A C 1
ATOM 722 O O . PRO A 1 94 ? 8.473 5.311 -16.500 1.00 87.12 94 PRO A O 1
ATOM 725 N N . GLU A 1 95 ? 8.983 3.745 -18.026 1.00 88.00 95 GLU A N 1
ATOM 726 C CA . GLU A 1 95 ? 8.410 4.382 -19.221 1.00 88.00 95 GLU A CA 1
ATOM 727 C C . GLU A 1 95 ? 6.874 4.481 -19.171 1.00 88.00 95 GLU A C 1
ATOM 729 O O . GLU A 1 95 ? 6.242 5.248 -19.907 1.00 88.00 95 GLU A O 1
ATOM 734 N N . LYS A 1 96 ? 6.245 3.683 -18.304 1.00 88.44 96 LYS A N 1
ATOM 735 C CA . LYS A 1 96 ? 4.788 3.567 -18.157 1.00 88.44 96 LYS A CA 1
ATOM 736 C C . LYS A 1 96 ? 4.285 4.161 -16.834 1.00 88.44 96 LYS A C 1
ATOM 738 O O . LYS A 1 96 ? 3.084 4.139 -16.563 1.00 88.44 96 LYS A O 1
ATOM 743 N N . ARG A 1 97 ? 5.171 4.746 -16.017 1.00 89.00 97 ARG A N 1
ATOM 744 C CA . ARG A 1 97 ? 4.808 5.442 -14.770 1.00 89.00 97 ARG A CA 1
ATOM 745 C C . ARG A 1 97 ? 4.014 6.727 -15.053 1.00 89.00 97 ARG A C 1
ATOM 747 O O . ARG A 1 97 ? 4.037 7.277 -16.149 1.00 89.00 97 ARG A O 1
ATOM 754 N N . ARG A 1 98 ? 3.306 7.224 -14.028 1.00 87.06 98 ARG A N 1
ATOM 755 C CA . ARG A 1 98 ? 2.473 8.452 -14.059 1.00 87.06 98 ARG A CA 1
ATOM 756 C C . ARG A 1 98 ? 1.304 8.451 -15.058 1.00 87.06 98 ARG A C 1
ATOM 758 O O . ARG A 1 98 ? 0.765 9.507 -15.360 1.00 87.06 98 ARG A O 1
ATOM 765 N N . LYS A 1 99 ? 0.871 7.273 -15.512 1.00 88.94 99 LYS A N 1
ATOM 766 C CA . LYS A 1 99 ? -0.304 7.091 -16.387 1.00 88.94 99 LYS A CA 1
ATOM 767 C C . LYS A 1 99 ? -1.543 6.540 -15.670 1.00 88.94 99 LYS A C 1
ATOM 769 O O . LYS A 1 99 ? -2.544 6.254 -16.305 1.00 88.94 99 LYS A O 1
ATOM 774 N N . GLY A 1 100 ? -1.474 6.359 -14.350 1.00 90.69 100 GLY A N 1
ATOM 775 C CA . GLY A 1 100 ? -2.579 5.821 -13.545 1.00 90.69 100 GLY A CA 1
ATOM 776 C C . GLY A 1 100 ? -2.609 4.294 -13.409 1.00 90.69 100 GLY A C 1
ATOM 777 O O . GLY A 1 100 ? -3.265 3.807 -12.495 1.00 90.69 100 GLY A O 1
ATOM 778 N N . TYR A 1 101 ? -1.827 3.550 -14.200 1.00 92.19 101 TYR A N 1
ATOM 779 C CA . TYR A 1 101 ? -1.814 2.077 -14.187 1.00 92.19 101 TYR A CA 1
ATOM 780 C C . TYR A 1 101 ? -1.585 1.467 -12.800 1.00 92.19 101 TYR A C 1
ATOM 782 O O . TYR A 1 101 ? -2.322 0.578 -12.386 1.00 92.19 101 TYR A O 1
ATOM 790 N N . ALA A 1 102 ? -0.620 1.997 -12.038 1.00 92.88 102 ALA A N 1
ATOM 791 C CA . ALA A 1 102 ? -0.356 1.522 -10.680 1.00 92.88 102 ALA A CA 1
ATOM 792 C C . ALA A 1 102 ? -1.584 1.657 -9.766 1.00 92.88 102 ALA A C 1
ATOM 794 O O . ALA A 1 102 ? -1.875 0.779 -8.960 1.00 92.88 102 ALA A O 1
ATOM 795 N N . ARG A 1 103 ? -2.308 2.776 -9.894 1.00 94.31 103 ARG A N 1
ATOM 796 C CA . ARG A 1 103 ? -3.479 3.070 -9.066 1.00 94.31 103 ARG A CA 1
ATOM 797 C C . ARG A 1 103 ? -4.623 2.127 -9.410 1.00 94.31 103 ARG A C 1
ATOM 799 O O . ARG A 1 103 ? -5.237 1.602 -8.492 1.00 94.31 103 ARG A O 1
ATOM 806 N N . GLU A 1 104 ? -4.901 1.923 -10.697 1.00 94.00 104 GLU A N 1
ATOM 807 C CA . GLU A 1 104 ? -5.954 1.004 -11.148 1.00 94.00 104 GLU A CA 1
ATOM 808 C C . GLU A 1 104 ? -5.669 -0.421 -10.661 1.00 94.00 104 GLU A C 1
ATOM 810 O O . GLU A 1 104 ? -6.501 -1.003 -9.969 1.00 94.00 104 GLU A O 1
ATOM 815 N N . ALA A 1 105 ? -4.461 -0.933 -10.915 1.00 94.56 105 ALA A N 1
ATOM 816 C CA . ALA A 1 105 ? -4.071 -2.281 -10.514 1.00 94.56 105 ALA A CA 1
ATOM 817 C C . ALA A 1 105 ? -4.120 -2.488 -8.991 1.00 94.56 105 ALA A C 1
ATOM 819 O O . ALA A 1 105 ? -4.680 -3.475 -8.521 1.00 94.56 105 ALA A O 1
ATOM 820 N N . MET A 1 106 ? -3.589 -1.543 -8.207 1.00 96.38 106 MET A N 1
ATOM 821 C CA . MET A 1 106 ? -3.605 -1.648 -6.746 1.00 96.38 106 MET A CA 1
ATOM 822 C C . MET A 1 106 ? -5.029 -1.555 -6.180 1.00 96.38 106 MET A C 1
ATOM 824 O O . MET A 1 106 ? -5.374 -2.295 -5.269 1.00 96.38 106 MET A O 1
ATOM 828 N N . VAL A 1 107 ? -5.890 -0.689 -6.726 1.00 95.62 107 VAL A N 1
ATOM 829 C CA . VAL A 1 107 ? -7.292 -0.595 -6.281 1.00 95.62 107 VAL A CA 1
ATOM 830 C C . VAL A 1 107 ? -8.061 -1.884 -6.567 1.00 95.62 107 VAL A C 1
ATOM 832 O O . VAL A 1 107 ? -8.855 -2.293 -5.725 1.00 95.62 107 VAL A O 1
ATOM 835 N N . LEU A 1 108 ? -7.822 -2.530 -7.710 1.00 95.25 108 LEU A N 1
ATOM 836 C CA . LEU A 1 108 ? -8.422 -3.830 -8.021 1.00 95.25 108 LEU A CA 1
ATOM 837 C C . LEU A 1 108 ? -7.932 -4.920 -7.059 1.00 95.25 108 LEU A C 1
ATOM 839 O O . LEU A 1 108 ? -8.751 -5.646 -6.502 1.00 95.25 108 LEU A O 1
ATOM 843 N N . ALA A 1 109 ? -6.622 -4.982 -6.804 1.00 95.38 109 ALA A N 1
ATOM 844 C CA . ALA A 1 109 ? -6.049 -5.934 -5.855 1.00 95.38 109 ALA A CA 1
ATOM 845 C C . ALA A 1 109 ? -6.615 -5.746 -4.435 1.00 95.38 109 ALA A C 1
ATOM 847 O O . ALA A 1 109 ? -6.974 -6.719 -3.781 1.00 95.38 109 ALA A O 1
ATOM 848 N N . LEU A 1 110 ? -6.760 -4.501 -3.967 1.00 96.88 110 LEU A N 1
ATOM 849 C CA . LEU A 1 110 ? -7.352 -4.212 -2.656 1.00 96.88 110 LEU A CA 1
ATOM 850 C C . LEU A 1 110 ? -8.844 -4.546 -2.596 1.00 96.88 110 LEU A C 1
ATOM 852 O O . LEU A 1 110 ? -9.302 -5.036 -1.568 1.00 96.88 110 LEU A O 1
ATOM 856 N N . GLY A 1 111 ? -9.587 -4.334 -3.688 1.00 96.38 111 GLY A N 1
ATOM 857 C CA . GLY A 1 111 ? -10.976 -4.787 -3.787 1.00 96.38 111 GLY A CA 1
ATOM 858 C C . GLY A 1 111 ? -11.076 -6.295 -3.598 1.00 96.38 111 GLY A C 1
ATOM 859 O O . GLY A 1 111 ? -11.857 -6.764 -2.782 1.00 96.38 111 GLY A O 1
ATOM 860 N N . TRP A 1 112 ? -10.198 -7.061 -4.237 1.00 95.38 112 TRP A N 1
ATOM 861 C CA . TRP A 1 112 ? -10.138 -8.503 -4.014 1.00 95.38 112 TRP A CA 1
ATOM 862 C C . TRP A 1 112 ? -9.790 -8.869 -2.554 1.00 95.38 112 TRP A C 1
ATOM 864 O O . TRP A 1 112 ? -10.483 -9.672 -1.927 1.00 95.38 112 TRP A O 1
ATOM 874 N N . VAL A 1 113 ? -8.778 -8.225 -1.960 1.00 96.19 113 VAL A N 1
ATOM 875 C CA . VAL A 1 113 ? -8.350 -8.460 -0.564 1.00 96.19 113 VAL A CA 1
ATOM 876 C C . VAL A 1 113 ? -9.463 -8.180 0.456 1.00 96.19 113 VAL A C 1
ATOM 878 O O . VAL A 1 113 ? -9.722 -9.006 1.336 1.00 96.19 113 VAL A O 1
ATOM 881 N N . PHE A 1 114 ? -10.120 -7.023 0.364 1.00 97.38 114 PHE A N 1
ATOM 882 C CA . PHE A 1 114 ? -11.105 -6.586 1.356 1.00 97.38 114 PHE A CA 1
ATOM 883 C C . PHE A 1 114 ? -12.523 -7.062 1.036 1.00 97.38 114 PHE A C 1
ATOM 885 O O . PHE A 1 114 ? -13.240 -7.512 1.933 1.00 97.38 114 PHE A O 1
ATOM 892 N N . ASP A 1 115 ? -12.945 -6.984 -0.227 1.00 96.38 115 ASP A N 1
ATOM 893 C CA . ASP A 1 115 ? -14.326 -7.265 -0.615 1.00 96.38 115 ASP A CA 1
ATOM 894 C C . ASP A 1 115 ? -14.565 -8.762 -0.826 1.00 96.38 115 ASP A C 1
ATOM 896 O O . ASP A 1 115 ? -15.629 -9.248 -0.435 1.00 96.38 115 ASP A O 1
ATOM 900 N N . GLU A 1 116 ? -13.597 -9.511 -1.357 1.00 95.44 116 GLU A N 1
ATOM 901 C CA . GLU A 1 116 ? -13.754 -10.952 -1.601 1.00 95.44 116 GLU A CA 1
ATOM 902 C C . GLU A 1 116 ? -13.152 -11.798 -0.476 1.00 95.44 116 GLU A C 1
ATOM 904 O O . GLU A 1 116 ? -13.869 -12.570 0.162 1.00 95.44 116 GLU A O 1
ATOM 909 N N . LEU A 1 117 ? -11.863 -11.622 -0.169 1.00 94.31 117 LEU A N 1
ATOM 910 C CA . LEU A 1 117 ? -11.177 -12.444 0.837 1.00 94.31 117 LEU A CA 1
ATOM 911 C C . LEU A 1 117 ? -11.473 -12.037 2.288 1.00 94.31 117 LEU A C 1
ATOM 913 O O . LEU A 1 117 ? -11.194 -12.796 3.225 1.00 94.31 117 LEU A O 1
ATOM 917 N N . LYS A 1 118 ? -12.053 -10.848 2.489 1.00 95.88 118 LYS A N 1
ATOM 918 C CA . LYS A 1 118 ? -12.410 -10.297 3.805 1.00 95.88 118 LYS A CA 1
ATOM 919 C C . LYS A 1 118 ? -11.217 -10.202 4.764 1.00 95.88 118 LYS A C 1
ATOM 921 O O . LYS A 1 118 ? -11.374 -10.440 5.963 1.00 95.88 118 LYS A O 1
ATOM 926 N N . PHE A 1 119 ? -10.024 -9.894 4.256 1.00 96.56 119 PHE A N 1
ATOM 927 C CA . PHE A 1 119 ? -8.892 -9.580 5.127 1.00 96.56 119 PHE A CA 1
ATOM 928 C C . PHE A 1 119 ? -9.171 -8.290 5.899 1.00 96.56 119 PHE A C 1
ATOM 930 O O . PHE A 1 119 ? -9.850 -7.397 5.403 1.00 96.56 119 PHE A O 1
ATOM 937 N N . HIS A 1 120 ? -8.671 -8.205 7.129 1.00 97.31 120 HIS A N 1
ATOM 938 C CA . HIS A 1 120 ? -8.880 -7.034 7.977 1.00 97.31 120 HIS A CA 1
ATOM 939 C C . HIS A 1 120 ? -7.899 -5.911 7.628 1.00 97.31 120 HIS A C 1
ATOM 941 O O . HIS A 1 120 ? -8.217 -4.731 7.769 1.00 97.31 120 HIS A O 1
ATOM 947 N N . ARG A 1 121 ? -6.698 -6.278 7.168 1.00 97.38 121 ARG A N 1
ATOM 948 C CA . ARG A 1 121 ? -5.573 -5.359 7.038 1.00 97.38 121 ARG A CA 1
ATOM 949 C C . ARG A 1 121 ? -4.739 -5.653 5.797 1.00 97.38 121 ARG A C 1
ATOM 951 O O . ARG A 1 121 ? -4.360 -6.796 5.553 1.00 97.38 121 ARG A O 1
ATOM 958 N N . ALA A 1 122 ? -4.401 -4.602 5.059 1.00 97.50 122 ALA A N 1
ATOM 959 C CA . ALA A 1 122 ? -3.400 -4.630 4.002 1.00 97.50 122 ALA A CA 1
ATOM 960 C C . ALA A 1 122 ? -2.255 -3.686 4.368 1.00 97.50 122 ALA A C 1
ATOM 962 O O . ALA A 1 122 ? -2.503 -2.546 4.755 1.00 97.50 122 ALA A O 1
ATOM 963 N N . GLN A 1 123 ? -1.012 -4.131 4.223 1.00 96.31 123 GLN A N 1
ATOM 964 C CA . GLN A 1 123 ? 0.166 -3.321 4.510 1.00 96.31 123 GLN A CA 1
ATOM 965 C C . GLN A 1 123 ? 1.126 -3.253 3.325 1.00 96.31 123 GLN A C 1
ATOM 967 O O . GLN A 1 123 ? 1.198 -4.162 2.502 1.00 96.31 123 GLN A O 1
ATOM 972 N N . ALA A 1 124 ? 1.867 -2.155 3.250 1.00 95.00 124 ALA A N 1
ATOM 973 C CA . ALA A 1 124 ? 2.918 -1.920 2.279 1.00 95.00 124 ALA A CA 1
ATOM 974 C C . ALA A 1 124 ? 4.209 -1.576 3.022 1.00 95.00 124 ALA A C 1
ATOM 976 O O . ALA A 1 124 ? 4.246 -0.657 3.845 1.00 95.00 124 ALA A O 1
ATOM 977 N N . ALA A 1 125 ? 5.272 -2.311 2.713 1.00 93.00 125 ALA A N 1
ATOM 978 C CA . ALA A 1 125 ? 6.591 -2.102 3.284 1.00 93.00 125 ALA A CA 1
ATOM 979 C C . ALA A 1 125 ? 7.500 -1.450 2.235 1.00 93.00 125 ALA A C 1
ATOM 981 O O . ALA A 1 125 ? 7.728 -2.002 1.160 1.00 93.00 125 ALA A O 1
ATOM 982 N N . ILE A 1 126 ? 7.999 -0.252 2.538 1.00 92.31 126 ILE A N 1
ATOM 983 C CA . ILE A 1 126 ? 8.787 0.568 1.615 1.00 92.31 126 ILE A CA 1
ATOM 984 C C . ILE A 1 126 ? 10.220 0.661 2.130 1.00 92.31 126 ILE A C 1
ATOM 986 O O . ILE A 1 126 ? 10.484 1.302 3.150 1.00 92.31 126 ILE A O 1
ATOM 990 N N . MET A 1 127 ? 11.149 0.023 1.422 1.00 90.06 127 MET A N 1
ATOM 991 C CA . MET A 1 127 ? 12.576 0.094 1.731 1.00 90.06 127 MET A CA 1
ATOM 992 C C . MET A 1 127 ? 13.145 1.493 1.440 1.00 90.06 127 MET A C 1
ATOM 994 O O . MET A 1 127 ? 12.713 2.183 0.515 1.00 90.06 127 MET A O 1
ATOM 998 N N . ASP A 1 128 ? 14.148 1.900 2.217 1.00 88.81 128 ASP A N 1
ATOM 999 C CA . ASP A 1 128 ? 14.897 3.145 2.034 1.00 88.81 128 ASP A CA 1
ATOM 1000 C C . ASP A 1 128 ? 15.794 3.147 0.775 1.00 88.81 128 ASP A C 1
ATOM 1002 O O . ASP A 1 128 ? 17.005 2.891 0.812 1.00 88.81 128 ASP A O 1
ATOM 1006 N N . MET A 1 129 ? 15.148 3.422 -0.360 1.00 86.88 129 MET A N 1
ATOM 1007 C CA . MET A 1 129 ? 15.693 3.434 -1.722 1.00 86.88 129 MET A CA 1
ATOM 1008 C C . MET A 1 129 ? 15.374 4.761 -2.434 1.00 86.88 129 MET A C 1
ATOM 1010 O O . MET A 1 129 ? 14.531 5.535 -1.984 1.00 86.88 129 MET A O 1
ATOM 1014 N N . ALA A 1 130 ? 16.003 5.019 -3.587 1.00 86.88 130 ALA A N 1
ATOM 1015 C CA . ALA A 1 130 ? 15.868 6.288 -4.322 1.00 86.88 130 ALA A CA 1
ATOM 1016 C C . ALA A 1 130 ? 14.418 6.656 -4.713 1.00 86.88 130 ALA A C 1
ATOM 1018 O O . ALA A 1 130 ? 14.088 7.833 -4.839 1.00 86.88 130 ALA A O 1
ATOM 1019 N N . ASP A 1 131 ? 13.544 5.662 -4.893 1.00 85.56 131 ASP A N 1
ATOM 1020 C CA . ASP A 1 131 ? 12.134 5.847 -5.260 1.00 85.56 131 ASP A CA 1
ATOM 1021 C C . ASP A 1 131 ? 11.175 5.869 -4.046 1.00 85.56 131 ASP A C 1
ATOM 1023 O O . ASP A 1 131 ? 9.956 5.940 -4.233 1.00 85.56 131 ASP A O 1
ATOM 1027 N N . LYS A 1 132 ? 11.693 5.847 -2.807 1.00 90.69 132 LYS A N 1
ATOM 1028 C CA . LYS A 1 132 ? 10.890 5.754 -1.575 1.00 90.69 132 LYS A CA 1
ATOM 1029 C C . LYS A 1 132 ? 9.811 6.826 -1.486 1.00 90.69 132 LYS A C 1
ATOM 1031 O O . LYS A 1 132 ? 8.645 6.478 -1.332 1.00 90.69 132 LYS A O 1
ATOM 1036 N N . ASP A 1 133 ? 10.157 8.101 -1.648 1.00 91.62 133 ASP A N 1
ATOM 1037 C CA . ASP A 1 133 ? 9.182 9.193 -1.518 1.00 91.62 133 ASP A CA 1
ATOM 1038 C C . ASP A 1 133 ? 8.020 9.046 -2.506 1.00 91.62 133 ASP A C 1
ATOM 1040 O O . ASP A 1 133 ? 6.866 9.295 -2.166 1.00 91.62 133 ASP A O 1
ATOM 1044 N N . ARG A 1 134 ? 8.292 8.556 -3.722 1.00 90.81 134 ARG A N 1
ATOM 1045 C CA . ARG A 1 134 ? 7.247 8.297 -4.723 1.00 90.81 134 ARG A CA 1
ATOM 1046 C C . ARG A 1 134 ? 6.337 7.150 -4.305 1.00 90.81 134 ARG A C 1
ATOM 1048 O O . ARG A 1 134 ? 5.131 7.240 -4.522 1.00 90.81 134 ARG A O 1
ATOM 1055 N N . ALA A 1 135 ? 6.898 6.091 -3.728 1.00 92.38 135 ALA A N 1
ATOM 1056 C CA . ALA A 1 135 ? 6.122 4.964 -3.228 1.00 92.38 135 ALA A CA 1
ATOM 1057 C C . ALA A 1 135 ? 5.253 5.374 -2.027 1.00 92.38 135 ALA A C 1
ATOM 1059 O O . ALA A 1 135 ? 4.062 5.072 -2.016 1.00 92.38 135 ALA A O 1
ATOM 1060 N N . LEU A 1 136 ? 5.808 6.139 -1.080 1.00 94.06 136 LEU A N 1
ATOM 1061 C CA . LEU A 1 136 ? 5.069 6.694 0.059 1.00 94.06 136 LEU A CA 1
ATOM 1062 C C . LEU A 1 136 ? 3.884 7.539 -0.422 1.00 94.06 136 LEU A C 1
ATOM 1064 O O . LEU A 1 136 ? 2.743 7.257 -0.068 1.00 94.06 136 LEU A O 1
ATOM 1068 N N . LEU A 1 137 ? 4.133 8.501 -1.317 1.00 92.56 137 LEU A N 1
ATOM 1069 C CA . LEU A 1 137 ? 3.082 9.329 -1.915 1.00 92.56 137 LEU A CA 1
ATOM 1070 C C . LEU A 1 137 ? 2.030 8.497 -2.651 1.00 92.56 137 LEU A C 1
ATOM 1072 O O . LEU A 1 137 ? 0.836 8.772 -2.551 1.00 92.56 137 LEU A O 1
ATOM 1076 N N . PHE A 1 138 ? 2.453 7.472 -3.391 1.00 93.94 138 PHE A N 1
ATOM 1077 C CA . PHE A 1 138 ? 1.543 6.585 -4.101 1.00 93.94 138 PHE A CA 1
ATOM 1078 C C . PHE A 1 138 ? 0.578 5.877 -3.140 1.00 93.94 138 PHE A C 1
ATOM 1080 O O . PHE A 1 138 ? -0.636 6.014 -3.313 1.00 93.94 138 PHE A O 1
ATOM 1087 N N . PHE A 1 139 ? 1.089 5.190 -2.115 1.00 95.12 139 PHE A N 1
ATOM 1088 C CA . PHE A 1 139 ? 0.260 4.465 -1.147 1.00 95.12 139 PHE A CA 1
ATOM 1089 C C . PHE A 1 139 ? -0.622 5.410 -0.322 1.00 95.12 139 PHE A C 1
ATOM 1091 O O . PHE A 1 139 ? -1.831 5.185 -0.213 1.00 95.12 139 PHE A O 1
ATOM 1098 N N . THR A 1 140 ? -0.068 6.523 0.157 1.00 93.62 140 THR A N 1
ATOM 1099 C CA . THR A 1 140 ? -0.826 7.565 0.861 1.00 93.62 140 THR A CA 1
ATOM 1100 C C . THR A 1 140 ? -1.962 8.123 -0.002 1.00 93.62 140 THR A C 1
ATOM 1102 O O . THR A 1 140 ? -3.099 8.222 0.451 1.00 93.62 140 THR A O 1
ATOM 1105 N N . SER A 1 141 ? -1.724 8.367 -1.295 1.00 91.56 141 SER A N 1
ATOM 1106 C CA . SER A 1 141 ? -2.764 8.845 -2.219 1.00 91.56 141 SER A CA 1
ATOM 1107 C C . SER A 1 141 ? -3.849 7.808 -2.550 1.00 91.56 141 SER A C 1
ATOM 1109 O O . SER A 1 141 ? -4.867 8.150 -3.159 1.00 91.56 141 SER A O 1
ATOM 1111 N N . ILE A 1 142 ? -3.626 6.528 -2.242 1.00 93.69 142 ILE A N 1
ATOM 1112 C CA . ILE A 1 142 ? -4.638 5.467 -2.349 1.00 93.69 142 ILE A CA 1
ATOM 1113 C C . ILE A 1 142 ? -5.495 5.410 -1.082 1.00 93.69 142 ILE A C 1
ATOM 1115 O O . ILE A 1 142 ? -6.650 4.988 -1.173 1.00 93.69 142 ILE A O 1
ATOM 1119 N N . GLY A 1 143 ? -4.965 5.890 0.044 1.00 92.81 143 GLY A N 1
ATOM 1120 C CA . GLY A 1 143 ? -5.617 5.917 1.351 1.00 92.81 143 GLY A CA 1
ATOM 1121 C C . GLY A 1 143 ? -4.898 5.096 2.422 1.00 92.81 143 GLY A C 1
ATOM 1122 O O 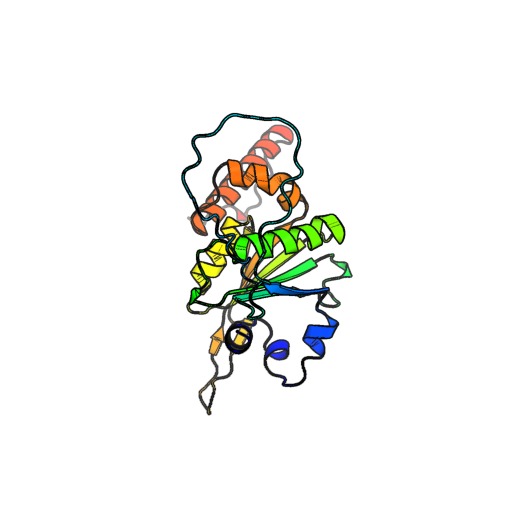. GLY A 1 143 ? -5.511 4.819 3.441 1.00 92.81 143 GLY A O 1
ATOM 1123 N N . PHE A 1 144 ? -3.654 4.663 2.192 1.00 95.38 144 PHE A N 1
ATOM 1124 C CA . PHE A 1 144 ? -2.860 4.033 3.246 1.00 95.38 144 PHE A CA 1
ATOM 1125 C C . PHE A 1 144 ? -2.364 5.083 4.241 1.00 95.38 144 PHE A C 1
ATOM 1127 O O . PHE A 1 144 ? -1.927 6.166 3.843 1.00 95.38 144 PHE A O 1
ATOM 1134 N N . SER A 1 145 ? -2.343 4.712 5.515 1.00 93.88 145 SER A N 1
ATOM 1135 C CA . SER A 1 145 ? -1.804 5.519 6.602 1.00 93.88 145 SER A CA 1
ATOM 1136 C C . SER A 1 145 ? -0.416 5.058 7.019 1.00 93.88 145 SER A C 1
ATOM 1138 O O . SER A 1 145 ? -0.107 3.867 7.009 1.00 93.88 145 SER A O 1
ATOM 1140 N N . HIS A 1 146 ? 0.437 6.008 7.398 1.00 95.06 146 HIS A N 1
ATOM 1141 C CA . HIS A 1 146 ? 1.789 5.710 7.859 1.00 95.06 146 HIS A CA 1
ATOM 1142 C C . HIS A 1 146 ? 1.814 5.258 9.321 1.00 95.06 146 HIS A C 1
ATOM 1144 O O . HIS A 1 146 ? 1.336 5.955 10.223 1.00 95.06 146 HIS A O 1
ATOM 1150 N N . GLU A 1 147 ? 2.477 4.134 9.583 1.00 94.69 147 GLU A N 1
ATOM 1151 C CA . GLU A 1 147 ? 2.544 3.548 10.924 1.00 94.69 147 GLU A CA 1
ATOM 1152 C C . GLU A 1 147 ? 3.898 3.726 11.595 1.00 94.69 147 GLU A C 1
ATOM 1154 O O . GLU A 1 147 ? 3.961 3.971 12.799 1.00 94.69 147 GLU A O 1
ATOM 1159 N N . GLY A 1 148 ? 4.991 3.658 10.836 1.00 93.88 148 GLY A N 1
ATOM 1160 C CA . GLY A 1 148 ? 6.313 3.818 11.419 1.00 93.88 148 GLY A CA 1
ATOM 1161 C C . GLY A 1 148 ? 7.459 3.384 10.526 1.00 93.88 148 GLY A C 1
ATOM 1162 O O . GLY A 1 148 ? 7.284 2.937 9.393 1.00 93.88 148 GLY A O 1
ATOM 1163 N N . ILE A 1 149 ? 8.662 3.514 11.083 1.00 95.19 149 ILE A N 1
ATOM 1164 C CA . ILE A 1 149 ? 9.913 3.147 10.426 1.00 95.19 149 ILE A CA 1
ATOM 1165 C C . ILE A 1 149 ? 10.629 2.104 11.275 1.00 95.19 149 ILE A C 1
ATOM 1167 O O . ILE A 1 149 ? 11.030 2.363 12.413 1.00 95.19 149 ILE A O 1
ATOM 1171 N N . ARG A 1 150 ? 10.844 0.925 10.696 1.00 93.56 150 ARG A N 1
ATOM 1172 C CA . ARG A 1 150 ? 11.675 -0.125 11.275 1.00 93.56 150 ARG A CA 1
ATOM 1173 C C . ARG A 1 150 ? 13.127 0.115 10.864 1.00 93.56 150 ARG A C 1
ATOM 1175 O O . ARG A 1 150 ? 13.556 -0.277 9.775 1.00 93.56 150 ARG A O 1
ATOM 1182 N N . ARG A 1 151 ? 13.863 0.798 11.742 1.00 94.94 151 ARG A N 1
ATOM 1183 C CA . ARG A 1 151 ? 15.263 1.188 11.514 1.00 94.94 151 ARG A CA 1
ATOM 1184 C C . ARG A 1 151 ? 16.168 -0.031 11.344 1.00 94.94 151 ARG A C 1
ATOM 1186 O O . ARG A 1 151 ? 16.081 -0.954 12.151 1.00 94.94 151 ARG A O 1
ATOM 1193 N N . ARG A 1 152 ? 17.050 -0.000 10.340 1.00 90.44 152 ARG A N 1
ATOM 1194 C CA . ARG A 1 152 ? 18.059 -1.028 10.025 1.00 90.44 152 ARG A CA 1
ATOM 1195 C C . ARG A 1 152 ? 17.479 -2.442 10.040 1.00 90.44 152 ARG A C 1
ATOM 1197 O O . ARG A 1 152 ? 18.032 -3.340 10.665 1.00 90.44 152 ARG A O 1
ATOM 1204 N N . SER A 1 153 ? 16.325 -2.621 9.407 1.00 84.62 153 SER A N 1
ATOM 1205 C CA . SER A 1 153 ? 15.599 -3.894 9.433 1.00 84.62 153 SER A CA 1
ATOM 1206 C C . SER A 1 153 ? 16.030 -4.861 8.344 1.00 84.62 153 SER A C 1
ATOM 1208 O O . SER A 1 153 ? 15.827 -6.061 8.501 1.00 84.62 153 SER A O 1
ATOM 1210 N N . ILE A 1 154 ? 16.646 -4.353 7.276 1.00 83.94 154 ILE A N 1
ATOM 1211 C CA . ILE A 1 154 ? 17.067 -5.155 6.131 1.00 83.94 154 ILE A CA 1
ATOM 1212 C C . ILE A 1 154 ? 18.542 -4.932 5.873 1.00 83.94 154 ILE A C 1
ATOM 1214 O O . ILE A 1 154 ? 18.991 -3.791 5.814 1.00 83.94 154 ILE A O 1
ATOM 1218 N N . TYR A 1 155 ? 19.280 -6.017 5.668 1.00 83.44 155 TYR A N 1
ATOM 1219 C CA . TYR A 1 155 ? 20.638 -5.961 5.151 1.00 83.44 155 TYR A CA 1
ATOM 1220 C C . TYR A 1 155 ? 20.620 -6.202 3.642 1.00 83.44 155 TYR A C 1
ATOM 1222 O O . TYR A 1 155 ? 20.278 -7.295 3.191 1.00 83.44 155 TYR A O 1
ATOM 1230 N N . GLN A 1 156 ? 20.975 -5.183 2.864 1.00 80.00 156 GLN A N 1
ATOM 1231 C CA . GLN A 1 156 ? 21.160 -5.306 1.424 1.00 80.00 156 GLN A CA 1
ATOM 1232 C C . GLN A 1 156 ? 22.623 -5.661 1.166 1.00 80.00 156 GLN A C 1
ATOM 1234 O O . GLN A 1 156 ? 23.502 -4.834 1.411 1.00 80.00 156 GLN A O 1
ATOM 1239 N N . SER A 1 157 ? 22.891 -6.889 0.711 1.00 78.12 157 SER A N 1
ATOM 1240 C CA . SER A 1 157 ? 24.250 -7.292 0.332 1.00 78.12 157 SER A CA 1
ATOM 1241 C C . SER A 1 157 ? 24.747 -6.416 -0.815 1.00 78.12 157 SER A C 1
ATOM 1243 O O . SER A 1 157 ? 24.008 -6.189 -1.773 1.00 78.12 157 SER A O 1
ATOM 1245 N N . GLY A 1 158 ? 25.996 -5.956 -0.736 1.00 69.38 158 GLY A N 1
ATOM 1246 C CA . GLY A 1 158 ? 26.678 -5.395 -1.897 1.00 69.38 158 GLY A CA 1
ATOM 1247 C C . GLY A 1 158 ? 26.848 -6.476 -2.965 1.00 69.38 158 GLY A C 1
ATOM 1248 O O . GLY A 1 158 ? 26.964 -7.664 -2.638 1.00 69.38 158 GLY A O 1
ATOM 1249 N N . MET A 1 159 ? 26.825 -6.075 -4.234 1.00 61.03 159 MET A N 1
ATOM 1250 C CA . MET A 1 159 ? 27.295 -6.939 -5.317 1.00 61.03 159 MET A CA 1
ATOM 1251 C C . MET A 1 159 ? 28.831 -6.874 -5.365 1.00 61.03 159 MET A C 1
ATOM 1253 O O . MET A 1 159 ? 29.427 -5.879 -4.963 1.00 61.03 159 MET A O 1
ATOM 1257 N N . ASP A 1 160 ? 29.474 -7.956 -5.803 1.00 60.66 160 ASP A N 1
ATOM 1258 C CA . ASP A 1 160 ? 30.907 -7.990 -6.137 1.00 60.66 160 ASP A CA 1
ATOM 1259 C C . ASP A 1 160 ? 31.892 -7.586 -5.019 1.00 60.66 160 ASP A C 1
ATOM 1261 O O . ASP A 1 160 ? 32.901 -6.924 -5.251 1.00 60.66 160 ASP A O 1
ATOM 1265 N N . GLY A 1 161 ? 31.644 -8.048 -3.789 1.00 59.84 161 GLY A N 1
ATOM 1266 C CA . GLY A 1 161 ? 32.594 -7.907 -2.674 1.00 59.84 161 GLY A CA 1
ATOM 1267 C C . GLY A 1 161 ? 32.531 -6.566 -1.937 1.00 59.84 161 GLY A C 1
ATOM 1268 O O . GLY A 1 161 ? 33.340 -6.331 -1.038 1.00 59.84 161 GLY A O 1
ATOM 1269 N N . GLU A 1 162 ? 31.565 -5.707 -2.267 1.00 72.25 162 GLU A N 1
ATOM 1270 C CA . GLU A 1 162 ? 31.259 -4.516 -1.478 1.00 72.25 162 GLU A CA 1
ATOM 1271 C C . GLU A 1 162 ? 30.547 -4.867 -0.160 1.00 72.25 162 GLU A C 1
ATOM 1273 O O . GLU A 1 162 ? 29.745 -5.803 -0.073 1.00 72.25 162 GLU A O 1
ATOM 1278 N N . ASN A 1 163 ? 30.810 -4.077 0.886 1.00 77.56 163 ASN A N 1
ATOM 1279 C CA . ASN A 1 163 ? 30.104 -4.209 2.158 1.00 77.56 163 ASN A CA 1
ATOM 1280 C C . ASN A 1 163 ? 28.625 -3.853 1.971 1.00 77.56 163 ASN A C 1
ATOM 1282 O O . ASN A 1 163 ? 28.293 -2.746 1.549 1.00 77.56 163 ASN A O 1
ATOM 1286 N N . GLY A 1 164 ? 27.732 -4.767 2.349 1.00 82.38 164 GLY A N 1
ATOM 1287 C CA . GLY A 1 164 ? 26.299 -4.498 2.344 1.00 82.38 164 GLY A CA 1
ATOM 1288 C C . GLY A 1 164 ? 25.886 -3.406 3.333 1.00 82.38 164 GLY A C 1
ATOM 1289 O O . GLY A 1 164 ? 26.583 -3.110 4.311 1.00 82.38 164 GLY A O 1
ATOM 1290 N N . VAL A 1 165 ? 24.720 -2.815 3.083 1.00 87.94 165 VAL A N 1
ATOM 1291 C CA . VAL A 1 165 ? 24.192 -1.667 3.825 1.00 87.94 165 VAL A CA 1
ATOM 1292 C C . VAL A 1 165 ? 22.893 -2.052 4.524 1.00 87.94 165 VAL A C 1
ATOM 1294 O O . VAL A 1 165 ? 22.001 -2.657 3.932 1.00 87.94 165 VAL A O 1
ATOM 1297 N N . TRP A 1 166 ? 22.770 -1.666 5.795 1.00 88.31 166 TRP A N 1
ATOM 1298 C CA . TRP A 1 166 ? 21.508 -1.770 6.522 1.00 88.31 166 TRP A CA 1
ATOM 1299 C C . TRP A 1 166 ? 20.546 -0.664 6.090 1.00 88.31 166 TRP A C 1
ATOM 1301 O O . TRP A 1 166 ? 20.896 0.516 6.130 1.00 88.31 166 TRP A O 1
ATOM 1311 N N . LYS A 1 167 ? 19.327 -1.049 5.721 1.00 88.94 167 LYS A N 1
ATOM 1312 C CA . LYS A 1 167 ? 18.258 -0.174 5.245 1.00 88.94 167 LYS A CA 1
ATOM 1313 C C . LYS A 1 167 ? 17.102 -0.123 6.234 1.00 88.94 167 LYS A C 1
ATOM 1315 O O . LYS A 1 167 ? 16.773 -1.106 6.906 1.00 88.94 167 LYS A O 1
ATOM 1320 N N . ASP A 1 168 ? 16.485 1.046 6.302 1.00 93.12 168 ASP A N 1
ATOM 1321 C CA . ASP A 1 168 ? 15.242 1.263 7.029 1.00 93.12 168 ASP A CA 1
ATOM 1322 C C . ASP A 1 168 ? 14.052 0.812 6.171 1.00 93.12 168 ASP A C 1
ATOM 1324 O O . ASP A 1 168 ? 14.109 0.839 4.939 1.00 93.12 168 ASP A O 1
ATOM 1328 N N . VAL A 1 169 ? 12.958 0.419 6.825 1.00 92.50 169 VAL A N 1
ATOM 1329 C CA . VAL A 1 169 ? 11.696 0.077 6.154 1.00 92.50 169 VAL A CA 1
ATOM 1330 C C . VAL A 1 169 ? 10.577 0.898 6.758 1.00 92.50 169 VAL A C 1
ATOM 1332 O O . VAL A 1 169 ? 10.340 0.842 7.964 1.00 92.50 169 VAL A O 1
ATOM 1335 N N . THR A 1 170 ? 9.886 1.655 5.919 1.00 95.25 170 THR A N 1
ATOM 1336 C CA . THR A 1 170 ? 8.692 2.404 6.297 1.00 95.25 170 THR A CA 1
ATOM 1337 C C . THR A 1 170 ? 7.456 1.547 6.047 1.00 95.25 170 THR A C 1
ATOM 1339 O O . THR A 1 170 ? 7.276 1.043 4.941 1.00 95.25 170 THR A O 1
ATOM 1342 N N . TYR A 1 171 ? 6.609 1.396 7.061 1.00 95.19 171 TYR A N 1
ATOM 1343 C CA . TYR A 1 171 ? 5.361 0.641 6.977 1.00 95.19 171 TYR A CA 1
ATOM 1344 C C . TYR A 1 171 ? 4.177 1.591 6.839 1.00 95.19 171 TYR A C 1
ATOM 1346 O O . TYR A 1 171 ? 4.039 2.561 7.595 1.00 95.19 171 TYR A O 1
ATOM 1354 N N . LEU A 1 172 ? 3.318 1.282 5.873 1.00 96.44 172 LEU A N 1
ATOM 1355 C CA . LEU A 1 172 ? 1.996 1.867 5.734 1.00 96.44 172 LEU A CA 1
ATOM 1356 C C . LEU A 1 172 ? 0.956 0.758 5.758 1.00 96.44 172 LEU A C 1
ATOM 1358 O O . LEU A 1 172 ? 1.232 -0.352 5.306 1.00 96.44 172 LEU A O 1
ATOM 1362 N N . ALA A 1 173 ? -0.250 1.072 6.211 1.00 96.94 173 ALA A N 1
ATOM 1363 C CA . ALA A 1 173 ? -1.345 0.120 6.217 1.00 96.94 173 ALA A CA 1
ATOM 1364 C C . ALA A 1 173 ? -2.691 0.762 5.895 1.00 96.94 173 ALA A C 1
ATOM 1366 O O . ALA A 1 173 ? -2.859 1.977 5.970 1.00 96.94 173 ALA A O 1
ATOM 1367 N N . MET A 1 174 ? -3.634 -0.089 5.518 1.00 97.31 174 MET A N 1
ATOM 1368 C CA . MET A 1 174 ? -5.041 0.221 5.340 1.00 97.31 174 MET A CA 1
ATOM 1369 C C . MET A 1 174 ? -5.863 -0.869 6.025 1.00 97.31 174 MET A C 1
ATOM 1371 O O . MET A 1 174 ? -5.589 -2.062 5.858 1.00 97.31 174 MET A O 1
ATOM 1375 N N . LEU A 1 175 ? -6.876 -0.454 6.775 1.00 97.38 175 LEU A N 1
ATOM 1376 C CA . LEU A 1 175 ? -7.858 -1.335 7.395 1.00 97.38 175 LEU A CA 1
ATOM 1377 C C . LEU A 1 175 ? -9.098 -1.495 6.508 1.00 97.38 175 LEU A C 1
ATOM 1379 O O . LEU A 1 175 ? -9.444 -0.621 5.711 1.00 97.38 175 LEU A O 1
ATOM 1383 N N . ASP A 1 176 ? -9.822 -2.590 6.699 1.00 97.00 176 ASP A N 1
ATOM 1384 C CA . ASP A 1 176 ? -11.106 -2.868 6.046 1.00 97.00 176 ASP A CA 1
ATOM 1385 C C . ASP A 1 176 ? -12.146 -1.747 6.244 1.00 97.00 176 ASP A C 1
ATOM 1387 O O . ASP A 1 176 ? -12.842 -1.348 5.309 1.00 97.00 176 ASP A O 1
ATOM 1391 N N . THR A 1 177 ? -12.221 -1.175 7.445 1.00 95.44 177 THR A N 1
ATOM 1392 C CA . THR A 1 177 ? -13.101 -0.040 7.754 1.00 95.44 177 THR A CA 1
ATOM 1393 C C . THR A 1 177 ? -12.743 1.196 6.936 1.00 95.44 177 THR A C 1
ATOM 1395 O O . THR A 1 177 ? -13.636 1.887 6.442 1.00 95.44 177 THR A O 1
ATOM 1398 N N . GLU A 1 178 ? -11.451 1.452 6.738 1.00 94.12 178 GLU A N 1
ATOM 1399 C CA . GLU A 1 178 ? -10.944 2.563 5.932 1.00 94.12 178 GLU A CA 1
ATOM 1400 C C . GLU A 1 178 ? -11.207 2.324 4.448 1.00 94.12 178 GLU A C 1
ATOM 1402 O O . GLU A 1 178 ? -11.602 3.257 3.747 1.00 94.12 178 GLU A O 1
ATOM 1407 N N . TRP A 1 179 ? -11.080 1.078 3.977 1.00 96.12 179 TRP A N 1
ATOM 1408 C CA . TRP A 1 179 ? -11.432 0.682 2.614 1.00 96.12 179 TRP A CA 1
ATOM 1409 C C . TRP A 1 179 ? -12.892 1.017 2.279 1.00 96.12 179 TRP A C 1
ATOM 1411 O O . TRP A 1 179 ? -13.161 1.639 1.245 1.00 96.12 179 TRP A O 1
ATOM 1421 N N . VAL A 1 180 ? -13.824 0.698 3.185 1.00 95.00 180 VAL A N 1
ATOM 1422 C CA . VAL A 1 180 ? -15.264 0.962 3.008 1.00 95.00 180 VAL A CA 1
ATOM 1423 C C . VAL A 1 180 ? -15.553 2.456 2.838 1.00 95.00 180 VAL A C 1
ATOM 1425 O O . VAL A 1 180 ? -16.328 2.848 1.963 1.00 95.00 180 VAL A O 1
ATOM 1428 N N . VAL A 1 181 ? -14.913 3.319 3.634 1.00 92.50 181 VAL A N 1
ATOM 1429 C CA . VAL A 1 181 ? -15.143 4.777 3.584 1.00 92.50 181 VAL A CA 1
ATOM 1430 C C . VAL A 1 181 ? -14.163 5.525 2.677 1.00 92.50 181 VAL A C 1
ATOM 1432 O O . VAL A 1 181 ? -14.274 6.744 2.516 1.00 92.50 181 VAL A O 1
ATOM 1435 N N . ARG A 1 182 ? -13.234 4.818 2.025 1.00 90.25 182 ARG A N 1
ATOM 1436 C CA . ARG A 1 182 ? -12.121 5.378 1.245 1.00 90.25 182 ARG A CA 1
ATOM 1437 C C . ARG A 1 182 ? -12.556 6.406 0.215 1.00 90.25 182 ARG A C 1
ATOM 1439 O O . ARG A 1 182 ? -11.948 7.465 0.112 1.00 90.25 182 ARG A O 1
ATOM 1446 N N . LYS A 1 183 ? -13.628 6.133 -0.539 1.00 86.56 183 LYS A N 1
ATOM 1447 C CA . LYS A 1 183 ? -14.151 7.083 -1.541 1.00 86.56 183 LYS A CA 1
ATOM 1448 C C . LYS A 1 183 ? -14.573 8.404 -0.894 1.00 86.56 183 LYS A C 1
ATOM 1450 O O . LYS A 1 183 ? -14.273 9.461 -1.436 1.00 86.56 183 LYS A O 1
ATOM 1455 N N . SER A 1 184 ? -15.214 8.347 0.276 1.00 85.81 184 SER A N 1
ATOM 1456 C CA . SER A 1 184 ? -15.585 9.546 1.029 1.00 85.81 184 SER A CA 1
ATOM 1457 C C . SER A 1 184 ? -14.367 10.263 1.609 1.00 85.81 184 SER A C 1
ATOM 1459 O O . SER A 1 184 ? -14.385 11.489 1.662 1.00 85.81 184 SER A O 1
ATOM 1461 N N . LEU A 1 185 ? -13.340 9.536 2.059 1.00 79.50 185 LEU A N 1
ATOM 1462 C CA . LEU A 1 185 ? -12.106 10.135 2.574 1.00 79.50 185 LEU A CA 1
ATOM 1463 C C . LEU A 1 185 ? -11.337 10.855 1.461 1.00 79.50 185 LEU A C 1
ATOM 1465 O O . LEU A 1 185 ? -10.984 12.019 1.612 1.00 79.50 185 LEU A O 1
ATOM 1469 N N . LEU A 1 186 ? -11.162 10.206 0.308 1.00 82.38 186 LEU A N 1
ATOM 1470 C CA . LEU A 1 186 ? -10.465 10.788 -0.840 1.00 82.38 186 LEU A CA 1
ATOM 1471 C C . LEU A 1 186 ? -11.231 11.970 -1.454 1.00 82.38 186 LEU A C 1
ATOM 1473 O O . LEU A 1 186 ? -10.607 12.916 -1.928 1.00 82.38 186 LEU A O 1
ATOM 1477 N N . ALA A 1 187 ? -12.568 11.961 -1.406 1.00 82.31 187 ALA A N 1
ATOM 1478 C CA . ALA A 1 187 ? -13.390 13.087 -1.855 1.00 82.31 187 ALA A CA 1
ATOM 1479 C C . ALA A 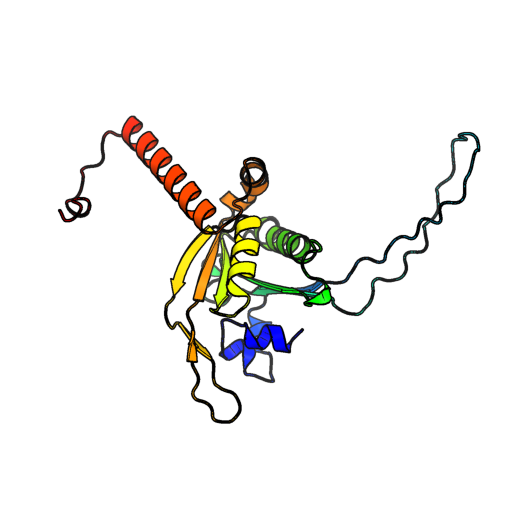1 187 ? -13.194 14.362 -1.013 1.00 82.31 187 ALA A C 1
ATOM 1481 O O . ALA A 1 187 ? -13.437 15.458 -1.510 1.00 82.31 187 ALA A O 1
ATOM 1482 N N . ARG A 1 188 ? -12.729 14.242 0.239 1.00 76.50 188 ARG A N 1
ATOM 1483 C CA . ARG A 1 188 ? -12.397 15.387 1.109 1.00 76.50 188 ARG A CA 1
ATOM 1484 C C . ARG A 1 188 ? -11.025 16.001 0.807 1.00 76.50 188 ARG A C 1
ATOM 1486 O O . ARG A 1 188 ? -10.660 16.986 1.437 1.00 76.50 188 ARG A O 1
ATOM 1493 N N . GLY A 1 189 ? -10.297 15.444 -0.160 1.00 77.44 189 GLY A N 1
ATOM 1494 C CA . GLY A 1 189 ? -8.937 15.833 -0.510 1.00 77.44 189 GLY A CA 1
ATOM 1495 C C . GLY A 1 189 ? -7.952 14.752 -0.087 1.00 77.44 189 GLY A C 1
ATOM 1496 O O . GLY A 1 189 ? -7.701 14.551 1.100 1.00 77.44 189 GLY A O 1
ATOM 1497 N N . ALA A 1 190 ? -7.394 14.043 -1.068 1.00 77.75 190 ALA A N 1
ATOM 1498 C CA . ALA A 1 190 ? -6.307 13.112 -0.810 1.00 77.75 190 ALA A CA 1
ATOM 1499 C C . ALA A 1 190 ? -5.057 13.898 -0.368 1.00 77.75 190 ALA A C 1
ATOM 1501 O O . ALA A 1 190 ? -4.727 14.892 -1.021 1.00 77.75 190 ALA A O 1
ATOM 1502 N N . PRO A 1 191 ? -4.352 13.466 0.691 1.00 81.94 191 PRO A N 1
ATOM 1503 C CA . PRO A 1 191 ? -3.109 14.105 1.104 1.00 81.94 191 PRO A CA 1
ATOM 1504 C C . PRO A 1 191 ? -2.097 14.087 -0.047 1.00 81.94 191 PRO A C 1
ATOM 1506 O O . PRO A 1 191 ? -1.856 13.053 -0.676 1.00 81.94 191 PRO A O 1
ATOM 1509 N N . SER A 1 192 ? -1.524 15.254 -0.334 1.00 79.50 192 SER A N 1
ATOM 1510 C CA . SER A 1 192 ? -0.533 15.454 -1.392 1.00 79.50 192 SER A CA 1
ATOM 1511 C C . SER A 1 192 ? 0.888 15.143 -0.920 1.00 79.50 192 SER A C 1
ATOM 1513 O O . SER A 1 192 ? 1.779 14.937 -1.744 1.00 79.50 192 SER A O 1
ATOM 1515 N N . THR A 1 193 ? 1.089 15.062 0.401 1.00 86.25 193 THR A N 1
ATOM 1516 C CA . THR A 1 193 ? 2.343 14.664 1.046 1.00 86.25 193 THR A CA 1
ATOM 1517 C C . THR A 1 193 ? 2.112 13.695 2.207 1.00 86.25 193 THR A C 1
ATOM 1519 O O . THR A 1 193 ? 1.030 13.645 2.791 1.00 86.25 193 THR A O 1
ATOM 1522 N N . LEU A 1 194 ? 3.158 12.954 2.591 1.00 85.12 194 LEU A N 1
ATOM 1523 C CA . LEU A 1 194 ? 3.142 12.132 3.807 1.00 85.12 194 LEU A CA 1
ATOM 1524 C C . LEU A 1 194 ? 2.871 12.976 5.065 1.00 85.12 194 LEU A C 1
ATOM 1526 O O . LEU A 1 194 ? 2.154 12.554 5.964 1.00 85.12 194 LEU A O 1
ATOM 1530 N N . TRP A 1 195 ? 3.429 14.186 5.129 1.00 85.50 195 TRP A N 1
ATOM 1531 C CA . TRP A 1 195 ? 3.243 15.079 6.272 1.00 85.50 195 TRP A CA 1
ATOM 1532 C C . TRP A 1 195 ? 1.807 15.571 6.411 1.00 85.50 195 TRP A C 1
ATOM 1534 O O . TRP A 1 195 ? 1.306 15.663 7.529 1.00 85.50 195 TRP A O 1
ATOM 1544 N N . GLU A 1 196 ? 1.135 15.849 5.295 1.00 86.62 196 GLU A N 1
ATOM 1545 C CA . GLU A 1 196 ? -0.292 16.175 5.303 1.00 86.62 196 GLU A CA 1
ATOM 1546 C C . GLU A 1 196 ? -1.129 15.006 5.824 1.00 86.62 196 GLU A C 1
ATOM 1548 O O . GLU A 1 196 ? -2.022 15.225 6.638 1.00 86.62 196 GLU A O 1
ATOM 1553 N N . GLU A 1 197 ? -0.824 13.769 5.418 1.00 89.69 197 GLU A N 1
ATOM 1554 C CA . GLU A 1 197 ? -1.492 12.577 5.960 1.00 89.69 197 GLU A CA 1
ATOM 1555 C C . GLU A 1 197 ? -1.321 12.489 7.479 1.00 89.69 197 GLU A C 1
ATOM 1557 O O . GLU A 1 197 ? -2.314 12.415 8.207 1.00 89.69 197 GLU A O 1
ATOM 1562 N N . LEU A 1 198 ? -0.083 12.604 7.966 1.00 87.88 198 LEU A N 1
ATOM 1563 C CA . LEU A 1 198 ? 0.219 12.552 9.395 1.00 87.88 198 LEU A CA 1
ATOM 1564 C C . LEU A 1 198 ? -0.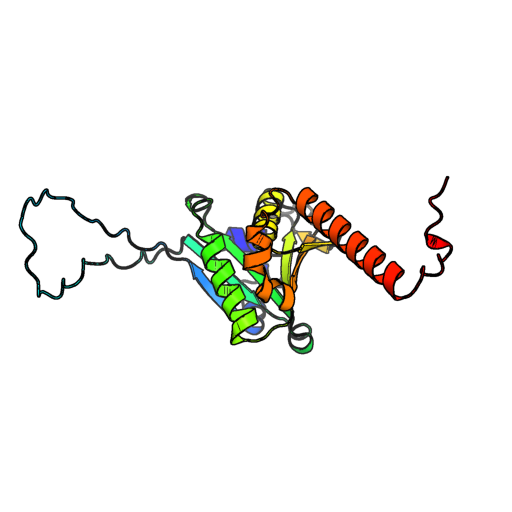485 13.666 10.177 1.00 87.88 198 LEU A C 1
ATOM 1566 O O . LEU A 1 198 ? -1.034 13.416 11.252 1.00 87.88 198 LEU A O 1
ATOM 1570 N N . PHE A 1 199 ? -0.496 14.889 9.643 1.00 89.25 199 PHE A N 1
ATOM 1571 C CA . PHE A 1 199 ? -1.139 16.032 10.285 1.00 89.25 199 PHE A CA 1
ATOM 1572 C C . PHE A 1 199 ? -2.666 15.887 10.324 1.00 89.25 199 PHE A C 1
ATOM 1574 O O . PHE A 1 199 ? -3.289 16.142 11.360 1.00 89.25 199 PHE A O 1
ATOM 1581 N N . ASN A 1 200 ? -3.272 15.425 9.228 1.00 86.69 200 ASN A N 1
ATOM 1582 C CA . ASN A 1 200 ? -4.711 15.182 9.137 1.00 86.69 200 ASN A CA 1
ATOM 1583 C C . ASN A 1 200 ? -5.151 14.068 10.091 1.00 86.69 200 ASN A C 1
ATOM 1585 O O . ASN A 1 200 ? -6.166 14.204 10.784 1.00 86.69 200 ASN A O 1
ATOM 1589 N N . ARG A 1 201 ? -4.364 12.989 10.179 1.00 85.12 201 ARG A N 1
ATOM 1590 C CA . ARG A 1 201 ? -4.614 11.894 11.117 1.00 85.12 201 ARG A CA 1
ATOM 1591 C C . ARG A 1 201 ? -4.512 12.373 12.560 1.00 85.12 201 ARG A C 1
ATOM 1593 O O . ARG A 1 201 ? -5.462 12.187 13.316 1.00 85.12 201 ARG A O 1
ATOM 1600 N N . HIS A 1 202 ? -3.430 13.068 12.914 1.00 88.62 202 HIS A N 1
ATOM 1601 C CA . HIS A 1 202 ? -3.249 13.612 14.261 1.00 88.62 202 HIS A CA 1
ATOM 1602 C C . HIS A 1 202 ? -4.394 14.556 14.653 1.00 88.62 202 HIS A C 1
ATOM 1604 O O . HIS A 1 202 ? -4.927 14.469 15.757 1.00 88.62 202 HIS A O 1
ATOM 1610 N N . SER A 1 203 ? -4.824 15.427 13.737 1.00 89.19 203 SER A N 1
ATOM 1611 C CA . SER A 1 203 ? -5.959 16.330 13.963 1.00 89.19 203 SER A CA 1
ATOM 1612 C C . SER A 1 203 ? -7.258 15.558 14.224 1.00 89.19 203 SER A C 1
A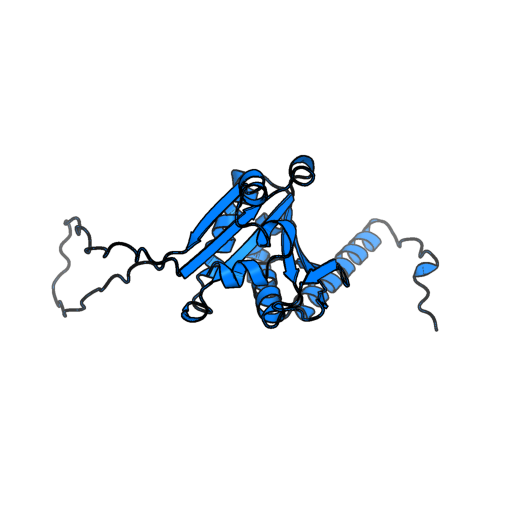TOM 1614 O O . SER A 1 203 ? -7.961 15.847 15.191 1.00 89.19 203 SER A O 1
ATOM 1616 N N . SER A 1 204 ? -7.527 14.518 13.429 1.00 86.56 204 SER A N 1
ATOM 1617 C CA . SER A 1 204 ? -8.708 13.656 13.585 1.00 86.56 204 SER A CA 1
ATOM 1618 C C . SER A 1 204 ? -8.690 12.862 14.898 1.00 86.56 204 SER A C 1
ATOM 1620 O O . SER A 1 204 ? -9.719 12.694 15.549 1.00 86.56 204 SER A O 1
ATOM 1622 N N . GLU A 1 205 ? -7.525 12.361 15.313 1.00 88.44 205 GLU A N 1
ATOM 1623 C CA . GLU A 1 205 ? -7.344 11.662 16.592 1.00 88.44 205 GLU A CA 1
ATOM 1624 C C . GLU A 1 205 ? -7.603 12.592 17.780 1.00 88.44 205 GLU A C 1
ATOM 1626 O O . GLU A 1 205 ? -8.283 12.207 18.731 1.00 88.44 205 GLU A O 1
ATOM 1631 N N . ARG A 1 206 ? -7.126 13.839 17.706 1.00 90.25 206 ARG A N 1
ATOM 1632 C CA . ARG A 1 206 ? -7.388 14.854 18.735 1.00 90.25 206 ARG A CA 1
ATOM 1633 C C . ARG A 1 206 ? -8.862 15.216 18.835 1.00 90.25 206 ARG A C 1
ATOM 1635 O O . ARG A 1 206 ? -9.358 15.367 19.946 1.00 90.25 206 ARG A O 1
ATOM 1642 N N . GLU A 1 207 ? -9.561 15.339 17.711 1.00 90.81 207 GLU A N 1
ATOM 1643 C CA . GLU A 1 207 ? -11.003 15.605 17.699 1.00 90.81 207 GLU A CA 1
ATOM 1644 C C . GLU A 1 207 ? -11.790 14.438 18.311 1.00 90.81 207 GLU A C 1
ATOM 1646 O O . GLU A 1 207 ? -12.669 14.649 19.146 1.00 90.81 207 GLU A O 1
ATOM 1651 N N . LYS A 1 208 ? -11.421 13.192 17.981 1.00 88.12 208 LYS A N 1
ATOM 1652 C CA . LYS A 1 208 ? -12.005 11.994 18.607 1.00 88.12 208 LYS A CA 1
ATOM 1653 C C . LYS A 1 208 ? -11.777 11.975 20.117 1.00 88.12 208 LYS A C 1
ATOM 1655 O O . LYS A 1 208 ? -12.707 11.660 20.857 1.00 88.12 208 LYS A O 1
ATOM 1660 N N . LEU A 1 209 ? -10.570 12.319 20.569 1.00 86.38 209 LEU A N 1
ATOM 1661 C CA . LEU A 1 209 ? -10.253 12.433 21.993 1.00 86.38 209 LEU A CA 1
ATOM 1662 C C . LEU A 1 209 ? -11.089 13.528 22.665 1.00 86.38 209 LEU A C 1
ATOM 1664 O O . LEU A 1 209 ? -11.692 13.261 23.699 1.00 86.38 209 LEU A O 1
ATOM 1668 N N . ALA A 1 210 ? -11.206 14.711 22.059 1.00 86.56 210 ALA A N 1
ATOM 1669 C CA . ALA A 1 210 ? -12.032 15.800 22.583 1.00 86.56 210 ALA A CA 1
ATOM 1670 C C . ALA A 1 210 ? -13.517 15.399 22.686 1.00 86.56 210 ALA A C 1
ATOM 1672 O O . ALA A 1 210 ? -14.122 15.529 23.746 1.00 86.56 210 ALA A O 1
ATOM 1673 N N . SER A 1 211 ? -14.082 14.805 21.629 1.00 87.31 211 SER A N 1
ATOM 1674 C CA . SER A 1 211 ? -15.457 14.280 21.625 1.00 87.31 211 SER A CA 1
ATOM 1675 C C . SER A 1 211 ? -15.675 13.169 22.661 1.00 87.31 211 SER A C 1
ATOM 1677 O O . SER A 1 211 ? -16.780 12.972 23.178 1.00 87.31 211 SER A O 1
ATOM 1679 N N . TRP A 1 212 ? -14.640 12.381 22.949 1.00 86.31 212 TRP A N 1
ATOM 1680 C CA . TRP A 1 212 ? -14.694 11.377 24.002 1.00 86.31 212 TRP A CA 1
ATOM 1681 C C . TRP A 1 212 ? -14.692 12.031 25.392 1.00 86.31 212 TRP A C 1
ATOM 1683 O O . TRP A 1 212 ? -15.524 11.650 26.217 1.00 86.31 212 TRP A O 1
ATOM 1693 N N . GLU A 1 213 ? -13.834 13.034 25.622 1.00 88.19 213 GLU A N 1
ATOM 1694 C CA . GLU A 1 213 ? -13.741 13.789 26.884 1.00 88.19 213 GLU A CA 1
ATOM 1695 C C . GLU A 1 213 ? -15.042 14.537 27.205 1.00 88.19 213 GLU A C 1
ATOM 1697 O O . GLU A 1 213 ? -15.472 14.551 28.357 1.00 88.19 213 GLU A O 1
ATOM 1702 N N . GLU A 1 214 ? -15.713 15.106 26.201 1.00 86.56 214 GLU A N 1
ATOM 1703 C CA . GLU A 1 214 ? -17.028 15.740 26.372 1.00 86.56 214 GLU A CA 1
ATOM 1704 C C . GLU A 1 214 ? -18.091 14.750 26.867 1.00 86.56 214 GLU A C 1
ATOM 1706 O O . GLU A 1 214 ? -18.930 15.096 27.698 1.00 86.56 214 GLU A O 1
ATOM 1711 N N . ARG A 1 215 ? -18.050 13.505 26.376 1.00 87.12 215 ARG A N 1
ATOM 1712 C CA . ARG A 1 215 ? -19.037 12.466 26.711 1.00 87.12 215 ARG A CA 1
ATOM 1713 C C . ARG A 1 215 ? -18.761 11.750 28.031 1.00 87.12 215 ARG A C 1
ATOM 1715 O O . ARG A 1 215 ? -19.710 11.339 28.691 1.00 87.12 215 ARG A O 1
ATOM 1722 N N . HIS A 1 216 ? -17.494 11.566 28.398 1.00 84.56 216 HIS A N 1
ATOM 1723 C CA . HIS A 1 216 ? -17.091 10.710 29.525 1.00 84.56 216 HIS A CA 1
ATOM 1724 C C . HIS A 1 216 ? -16.373 11.473 30.648 1.00 84.56 216 HIS A C 1
ATOM 1726 O O . HIS A 1 216 ? -15.972 10.871 31.644 1.00 84.56 216 HIS A O 1
ATOM 1732 N N . GLY A 1 217 ? -16.231 12.795 30.515 1.00 77.69 217 GLY A N 1
ATOM 1733 C CA . GLY A 1 217 ? -15.398 13.610 31.390 1.00 77.69 217 GLY A CA 1
ATOM 1734 C C . GLY A 1 217 ? -13.917 13.529 31.014 1.00 77.69 217 GLY A C 1
ATOM 1735 O O . GLY A 1 217 ? -13.476 12.699 30.218 1.00 77.69 217 GLY A O 1
ATOM 1736 N N . ARG A 1 218 ? -13.119 14.429 31.589 1.00 72.19 218 ARG A N 1
ATOM 1737 C CA . ARG A 1 218 ? -11.689 14.540 31.279 1.00 72.19 218 ARG A CA 1
ATOM 1738 C C . ARG A 1 218 ? -10.937 13.295 31.761 1.00 72.19 218 ARG A C 1
ATOM 1740 O O . ARG A 1 218 ? -11.034 12.946 32.938 1.00 72.19 218 ARG A O 1
ATOM 1747 N N . LEU A 1 219 ? -10.147 12.666 30.886 1.00 65.38 219 LEU A N 1
ATOM 1748 C CA . LEU A 1 219 ? -9.219 11.604 31.290 1.00 65.38 219 LEU A CA 1
ATOM 1749 C C . LEU A 1 219 ? -8.283 12.137 32.381 1.00 65.38 219 LEU A C 1
ATOM 1751 O O . LEU A 1 219 ? -7.729 13.234 32.261 1.00 65.38 219 LEU A O 1
ATOM 1755 N N . GLN A 1 220 ? -8.098 11.354 33.448 1.00 61.31 220 GLN A N 1
ATOM 1756 C CA . GLN A 1 220 ? -7.036 11.590 34.424 1.00 61.31 220 GLN A CA 1
ATOM 1757 C C . GLN A 1 220 ? -5.713 11.666 33.656 1.00 61.31 220 GLN A C 1
ATOM 1759 O O . GLN A 1 220 ? -5.263 10.674 33.079 1.00 61.31 220 GLN A O 1
ATOM 1764 N N . ARG A 1 221 ? -5.114 12.861 33.604 1.00 58.88 221 ARG A N 1
ATOM 1765 C CA . ARG A 1 221 ? -3.798 13.063 32.999 1.00 58.88 221 ARG A CA 1
ATOM 1766 C C . ARG A 1 221 ? -2.798 12.250 33.810 1.00 58.88 221 ARG A C 1
ATOM 1768 O O . ARG A 1 221 ? -2.458 12.623 34.928 1.00 58.88 221 ARG A O 1
ATOM 1775 N N . THR A 1 222 ? -2.350 11.126 33.270 1.00 50.72 222 THR A N 1
ATOM 1776 C CA . THR A 1 222 ? -1.191 10.424 33.818 1.00 50.72 222 THR A CA 1
ATOM 1777 C C . THR A 1 222 ? 0.047 11.289 33.581 1.00 50.72 222 THR A C 1
ATOM 1779 O O . THR A 1 222 ? 0.145 11.993 32.574 1.00 50.72 222 THR A O 1
ATOM 1782 N N . ALA A 1 223 ? 0.983 11.270 34.531 1.00 52.72 223 ALA A N 1
ATOM 1783 C CA . ALA A 1 223 ? 2.145 12.166 34.593 1.00 52.72 223 ALA A CA 1
ATOM 1784 C C . ALA A 1 223 ? 3.069 12.144 33.350 1.00 52.72 223 ALA A C 1
ATOM 1786 O O . ALA A 1 223 ? 3.958 12.978 33.232 1.00 52.72 223 ALA A O 1
ATOM 1787 N N . SER A 1 224 ? 2.857 11.234 32.392 1.00 55.78 224 SER A N 1
ATOM 1788 C CA . SER A 1 224 ? 3.622 11.135 31.142 1.00 55.78 224 SER A CA 1
ATOM 1789 C C . SER A 1 224 ? 3.327 12.240 30.116 1.00 55.78 224 SER A C 1
ATOM 1791 O O . SER A 1 224 ? 4.024 12.318 29.107 1.00 55.78 224 SER A O 1
ATOM 1793 N N . MET A 1 225 ? 2.322 13.094 30.354 1.00 45.16 225 MET A N 1
ATOM 1794 C CA . MET A 1 225 ? 2.004 14.259 29.510 1.00 45.16 225 MET A CA 1
ATOM 1795 C C . MET A 1 225 ? 2.543 15.595 30.046 1.00 45.16 225 MET A C 1
ATOM 1797 O O . MET A 1 225 ? 2.244 16.642 29.466 1.00 45.16 225 MET A O 1
ATOM 1801 N N . GLU A 1 226 ? 3.324 15.603 31.129 1.00 46.44 226 GLU A N 1
ATOM 1802 C CA . GLU A 1 226 ? 4.090 16.800 31.481 1.00 46.44 226 GLU A CA 1
ATOM 1803 C C . GLU A 1 226 ? 5.254 16.937 30.498 1.00 46.44 226 GLU A C 1
ATOM 1805 O O . GLU A 1 226 ? 6.279 16.267 30.604 1.00 46.44 226 GLU A O 1
ATOM 1810 N N . THR A 1 227 ? 5.061 17.780 29.481 1.00 54.22 227 THR A N 1
ATOM 1811 C CA . THR A 1 227 ? 6.129 18.218 28.584 1.00 54.22 227 THR A CA 1
ATOM 1812 C C . THR A 1 227 ? 7.303 18.692 29.435 1.00 54.22 227 THR A C 1
ATOM 1814 O O . THR A 1 227 ? 7.134 19.589 30.263 1.00 54.22 227 THR A O 1
ATOM 1817 N N . ILE A 1 228 ? 8.475 18.081 29.240 1.00 49.72 228 ILE A N 1
ATOM 1818 C CA . ILE A 1 228 ? 9.725 18.519 29.866 1.00 49.72 228 ILE A CA 1
ATOM 1819 C C . ILE A 1 228 ? 9.887 20.013 29.557 1.00 49.72 228 ILE A C 1
ATOM 1821 O O . ILE A 1 228 ? 9.887 20.407 28.389 1.00 49.72 228 ILE A O 1
ATOM 1825 N N . ARG A 1 229 ? 9.908 20.818 30.619 1.00 45.03 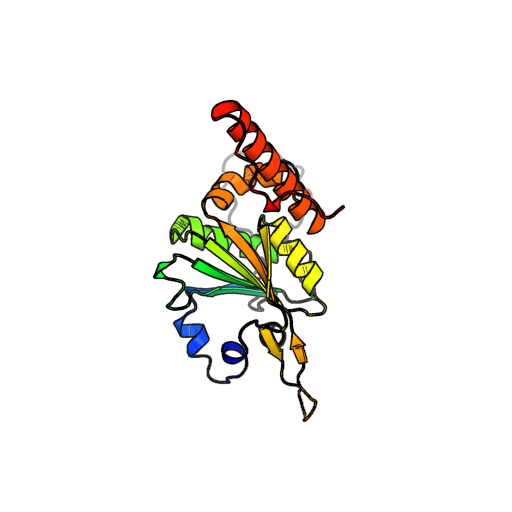229 ARG A N 1
ATOM 1826 C CA . ARG A 1 229 ? 10.031 22.277 30.580 1.00 45.03 229 ARG A CA 1
ATOM 1827 C C . ARG A 1 229 ? 11.453 22.713 30.266 1.00 45.03 229 ARG A C 1
ATOM 1829 O O . ARG A 1 229 ? 12.386 22.005 30.704 1.00 45.03 229 ARG A O 1
#

Secondary structure (DSSP, 8-state):
-HHHHHHH-S-HHHHS-SS-HHHHHHEEEEEEE-PPPP-----------------------PPPPSS--EEEEEE--TTHHHHTEEEEEEEE-GGGTTSSHHHHHHHHHHHIIIIIS--SEEEEEEESSTTHHHHHHHHHHHTPEEEEEEEEEEEEPPSTTPPPEEEEEEEEEEEHHHHHHHHHHHHT---SSHHHHHHHHHHHHHHHHHHHHHHH------GGGS---

Foldseek 3Di:
DLVVCLQWPPDVVCNVDPDNPVVVVFWPDKDFQFDFADQDDPDDDDPDDDDDDDDPDDRPRDPTDPDGQKMKTKGADPVRVVVLEIEIDIDGHPVCPPPCSRVVVVLVVVCCSCVPVNRFKYKYKGKPDPCRQVVLQSCQQQPWAWDDKDFQSDWAPDPPPDHTDRIIITMTMDGSVCNVCVVVVVVVPRDNGNVSRVVVVVVVVVVVQVVVCVVPNDPDDDPPPPDDD